Protein AF-0000000075415643 (afdb_homodimer)

pLDDT: mean 92.1, std 10.75, range [42.53, 98.5]

Structure (mmCIF, N/CA/C/O backbone):
data_AF-0000000075415643-model_v1
#
loop_
_entity.id
_entity.type
_entity.pdbx_description
1 polymer 'BTB/POZ protein'
#
loop_
_atom_site.group_PDB
_atom_site.id
_atom_site.type_symbol
_atom_site.label_atom_id
_atom_site.label_alt_id
_atom_site.label_comp_id
_atom_site.label_asym_id
_atom_site.label_entity_id
_atom_site.label_seq_id
_atom_site.pdbx_PDB_ins_code
_atom_site.Cartn_x
_atom_site.Cartn_y
_atom_site.Cartn_z
_atom_site.occupancy
_atom_site.B_iso_or_equiv
_atom_site.auth_seq_id
_atom_site.auth_comp_id
_atom_site.auth_asym_id
_atom_site.auth_atom_id
_atom_site.pdbx_PDB_model_num
ATOM 1 N N . MET A 1 1 ? -7.641 12.094 -10.211 1 78.25 1 MET A N 1
ATOM 2 C CA . MET A 1 1 ? -7.191 12.789 -9.008 1 78.25 1 MET A CA 1
ATOM 3 C C . MET A 1 1 ? -6.871 11.797 -7.895 1 78.25 1 MET A C 1
ATOM 5 O O . MET A 1 1 ? -7.629 10.859 -7.656 1 78.25 1 MET A O 1
ATOM 9 N N . ARG A 1 2 ? -5.68 11.844 -7.336 1 88 2 ARG A N 1
ATOM 10 C CA . ARG A 1 2 ? -5.258 10.938 -6.27 1 88 2 ARG A CA 1
ATOM 11 C C . ARG A 1 2 ? -5.895 11.328 -4.938 1 88 2 ARG A C 1
ATOM 13 O O . ARG A 1 2 ? -6.242 12.492 -4.73 1 88 2 ARG A O 1
ATOM 20 N N . GLY A 1 3 ? -6.113 10.438 -4.137 1 85.19 3 GLY A N 1
ATOM 21 C CA . GLY A 1 3 ? -6.594 10.711 -2.791 1 85.19 3 GLY A CA 1
ATOM 22 C C . GLY A 1 3 ? -8.086 10.477 -2.627 1 85.19 3 GLY A C 1
ATOM 23 O O . GLY A 1 3 ? -8.609 10.555 -1.516 1 85.19 3 GLY A O 1
ATOM 24 N N . CYS A 1 4 ? -8.789 10.172 -3.691 1 86.19 4 CYS A N 1
ATOM 25 C CA . CYS A 1 4 ? -10.234 10.008 -3.584 1 86.19 4 CYS A CA 1
ATOM 26 C C . CYS A 1 4 ? -10.594 8.539 -3.373 1 86.19 4 CYS A C 1
ATOM 28 O O . CYS A 1 4 ? -11.336 8.203 -2.445 1 86.19 4 CYS A O 1
ATOM 30 N N . SER A 1 5 ? -10.164 7.668 -4.238 1 92.06 5 SER A N 1
ATOM 31 C CA . SER A 1 5 ? -10.445 6.242 -4.145 1 92.06 5 SER A CA 1
ATOM 32 C C . SER A 1 5 ? -9.18 5.441 -3.846 1 92.06 5 SER A C 1
ATOM 34 O O . SER A 1 5 ? -8.242 5.438 -4.645 1 92.06 5 SER A O 1
ATOM 36 N N . LEU A 1 6 ? -9.219 4.766 -2.721 1 95.5 6 LEU A N 1
ATOM 37 C CA . LEU A 1 6 ? -8.07 3.967 -2.303 1 95.5 6 LEU A CA 1
ATOM 38 C C . LEU A 1 6 ? -7.711 2.936 -3.367 1 95.5 6 LEU A C 1
ATOM 40 O O . LEU A 1 6 ? -6.57 2.895 -3.836 1 95.5 6 LEU A O 1
ATOM 44 N N . GLU A 1 7 ? -8.711 2.107 -3.736 1 94.75 7 GLU A N 1
ATOM 45 C CA . GLU A 1 7 ? -8.477 1.032 -4.695 1 94.75 7 GLU A CA 1
ATOM 46 C C . GLU A 1 7 ? -7.977 1.582 -6.027 1 94.75 7 GLU A C 1
ATOM 48 O O . GLU A 1 7 ? -7.078 1.005 -6.648 1 94.75 7 GLU A O 1
ATOM 53 N N . GLN A 1 8 ? -8.562 2.684 -6.488 1 95.06 8 GLN A N 1
ATOM 54 C CA . GLN A 1 8 ? -8.172 3.27 -7.766 1 95.06 8 GLN A CA 1
ATOM 55 C C . GLN A 1 8 ? -6.75 3.811 -7.707 1 95.06 8 GLN A C 1
ATOM 57 O O . GLN A 1 8 ? -5.977 3.639 -8.648 1 95.06 8 GLN A O 1
ATOM 62 N N . ASP A 1 9 ? -6.422 4.406 -6.625 1 97.44 9 ASP A N 1
ATOM 63 C CA . ASP A 1 9 ? -5.086 4.977 -6.473 1 97.44 9 ASP A CA 1
ATOM 64 C C . ASP A 1 9 ? -4.023 3.881 -6.422 1 97.44 9 ASP A C 1
ATOM 66 O O . ASP A 1 9 ? -2.936 4.039 -6.98 1 97.44 9 ASP A O 1
ATOM 70 N N . LEU A 1 10 ? -4.352 2.807 -5.824 1 97.62 10 LEU A N 1
ATOM 71 C CA . LEU A 1 10 ? -3.361 1.756 -5.617 1 97.62 10 LEU A CA 1
ATOM 72 C C . LEU A 1 10 ? -3.1 0.994 -6.91 1 97.62 10 LEU A C 1
ATOM 74 O O . LEU A 1 10 ? -2.1 0.282 -7.027 1 97.62 10 LEU A O 1
ATOM 78 N N . LYS A 1 11 ? -3.996 1.143 -7.918 1 96.5 11 LYS A N 1
ATOM 79 C CA . LYS A 1 11 ? -3.748 0.543 -9.227 1 96.5 11 LYS A CA 1
ATOM 80 C C . LYS A 1 11 ? -2.434 1.043 -9.82 1 96.5 11 LYS A C 1
ATOM 82 O O . LYS A 1 11 ? -1.76 0.315 -10.547 1 96.5 11 LYS A O 1
ATOM 87 N N . LEU A 1 12 ? -2.068 2.199 -9.406 1 96.75 12 LEU A N 1
ATOM 88 C CA . LEU A 1 12 ? -0.843 2.824 -9.898 1 96.75 12 LEU A CA 1
ATOM 89 C C . LEU A 1 12 ? 0.38 1.999 -9.508 1 96.75 12 LEU A C 1
ATOM 91 O O . LEU A 1 12 ? 1.396 2.023 -10.203 1 96.75 12 LEU A O 1
ATOM 95 N N . LEU A 1 13 ? 0.272 1.27 -8.469 1 97.94 13 LEU A N 1
ATOM 96 C CA . LEU A 1 13 ? 1.418 0.577 -7.895 1 97.94 13 LEU A CA 1
ATOM 97 C C . LEU A 1 13 ? 1.575 -0.814 -8.5 1 97.94 13 LEU A C 1
ATOM 99 O O . LEU A 1 13 ? 2.639 -1.428 -8.383 1 97.94 13 LEU A O 1
ATOM 103 N N . ILE A 1 14 ? 0.539 -1.297 -9.117 1 97.5 14 ILE A N 1
ATOM 104 C CA . ILE A 1 14 ? 0.537 -2.676 -9.594 1 97.5 14 ILE A CA 1
ATOM 105 C C . ILE A 1 14 ? 1.599 -2.848 -10.672 1 97.5 14 ILE A C 1
ATOM 107 O O . ILE A 1 14 ? 1.563 -2.166 -11.703 1 97.5 14 ILE A O 1
ATOM 111 N N . ASN A 1 15 ? 2.527 -3.715 -10.398 1 97.94 15 ASN A N 1
ATOM 112 C CA . ASN A 1 15 ? 3.568 -4.082 -11.352 1 97.94 15 ASN A CA 1
ATOM 113 C C . ASN A 1 15 ? 4.242 -2.854 -11.953 1 97.94 15 ASN A C 1
ATOM 115 O O . ASN A 1 15 ? 4.438 -2.775 -13.164 1 97.94 15 ASN A O 1
ATOM 119 N N . ASN A 1 16 ? 4.457 -1.877 -11.188 1 97.69 16 ASN A N 1
ATOM 120 C CA . ASN A 1 16 ? 5.133 -0.638 -11.555 1 97.69 16 ASN A CA 1
ATOM 121 C C . ASN A 1 16 ? 6.527 -0.555 -10.945 1 97.69 16 ASN A C 1
ATOM 123 O O . ASN A 1 16 ? 6.668 -0.442 -9.719 1 97.69 16 ASN A O 1
ATOM 127 N N . SER A 1 17 ? 7.54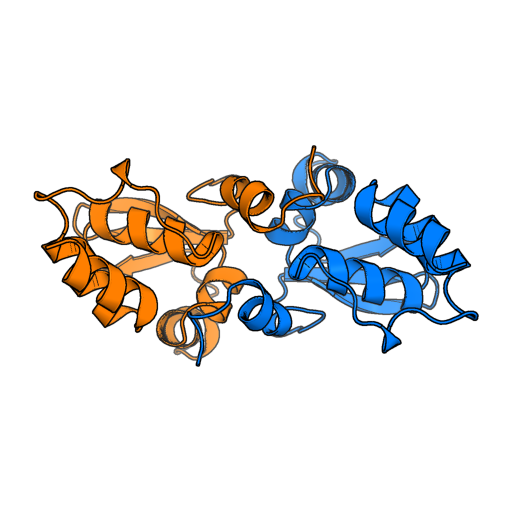3 -0.588 -11.719 1 96.81 17 SER A N 1
ATOM 128 C CA . SER A 1 17 ? 8.922 -0.643 -11.242 1 96.81 17 SER A CA 1
ATOM 129 C C . SER A 1 17 ? 9.312 0.643 -10.523 1 96.81 17 SER A C 1
ATOM 131 O O . SER A 1 17 ? 10.156 0.627 -9.625 1 96.81 17 SER A O 1
ATOM 133 N N . LYS A 1 18 ? 8.695 1.74 -10.844 1 94.44 18 LYS A N 1
ATOM 134 C CA . LYS A 1 18 ? 9 3.035 -10.242 1 94.44 18 LYS A CA 1
ATOM 135 C C . LYS A 1 18 ? 8.656 3.045 -8.758 1 94.44 18 LYS A C 1
ATOM 137 O O . LYS A 1 18 ? 9.367 3.664 -7.957 1 94.44 18 LYS A O 1
ATOM 142 N N . TYR A 1 19 ? 7.605 2.35 -8.406 1 95.62 19 TYR A N 1
ATOM 143 C CA . TYR A 1 19 ? 7.086 2.43 -7.051 1 95.62 19 TYR A CA 1
ATOM 144 C C . TYR A 1 19 ? 7.301 1.117 -6.305 1 95.62 19 TYR A C 1
ATOM 146 O O . TYR A 1 19 ? 6.672 0.871 -5.273 1 95.62 19 TYR A O 1
ATOM 154 N N . SER A 1 20 ? 8.102 0.279 -6.848 1 96.5 20 SER A N 1
ATOM 155 C CA . SER A 1 20 ? 8.266 -1.053 -6.273 1 96.5 20 SER A CA 1
ATOM 156 C C . SER A 1 20 ? 9.562 -1.153 -5.48 1 96.5 20 SER A C 1
ATOM 158 O O . SER A 1 20 ? 10.477 -0.343 -5.664 1 96.5 20 SER A O 1
ATOM 160 N N . ASP A 1 21 ? 9.602 -2.035 -4.551 1 94.38 21 ASP A N 1
ATOM 161 C CA . ASP A 1 21 ? 10.828 -2.27 -3.793 1 94.38 21 ASP A CA 1
ATOM 162 C C . ASP A 1 21 ? 11.18 -3.756 -3.76 1 94.38 21 ASP A C 1
ATOM 164 O O . ASP A 1 21 ? 12.07 -4.172 -3.02 1 94.38 21 ASP A O 1
ATOM 168 N N . ILE A 1 22 ? 10.516 -4.57 -4.551 1 95.69 22 ILE A N 1
ATOM 169 C CA . ILE A 1 22 ? 10.82 -5.992 -4.648 1 95.69 22 ILE A CA 1
ATOM 170 C C . ILE A 1 22 ? 10.516 -6.492 -6.059 1 95.69 22 ILE A C 1
ATOM 172 O O . ILE A 1 22 ? 9.531 -6.07 -6.676 1 95.69 22 ILE A O 1
ATOM 176 N N . GLU A 1 23 ? 11.359 -7.27 -6.527 1 97.69 23 GLU A N 1
ATOM 177 C CA . GLU A 1 23 ? 11.156 -7.961 -7.793 1 97.69 23 GLU A CA 1
ATOM 178 C C . GLU A 1 23 ? 10.688 -9.398 -7.57 1 97.69 23 GLU A C 1
ATOM 180 O O . GLU A 1 23 ? 11.234 -10.109 -6.723 1 97.69 23 GLU A O 1
ATOM 185 N N . ILE A 1 24 ? 9.727 -9.789 -8.359 1 97.25 24 ILE A N 1
ATOM 186 C CA . ILE A 1 24 ? 9.156 -11.133 -8.266 1 97.25 24 ILE A CA 1
ATOM 187 C C . ILE A 1 24 ? 9.5 -11.93 -9.523 1 97.25 24 ILE A C 1
ATOM 189 O O . ILE A 1 24 ? 9.023 -11.602 -10.617 1 97.25 24 ILE A O 1
ATOM 193 N N . ILE A 1 25 ? 10.289 -12.906 -9.344 1 97.81 25 ILE A N 1
ATOM 194 C CA . ILE A 1 25 ? 10.664 -13.758 -10.461 1 97.81 25 ILE A CA 1
ATOM 195 C C . ILE A 1 25 ? 9.719 -14.953 -10.547 1 97.81 25 ILE A C 1
ATOM 197 O O . ILE A 1 25 ? 9.586 -15.719 -9.594 1 97.81 25 ILE A O 1
ATOM 201 N N . CYS A 1 26 ? 9.102 -15.109 -11.703 1 97.88 26 CYS A N 1
ATOM 202 C CA . CYS A 1 26 ? 8.078 -16.141 -11.883 1 97.88 26 CYS A CA 1
ATOM 203 C C . CYS A 1 26 ? 8.672 -17.391 -12.523 1 97.88 26 CYS A C 1
ATOM 205 O O . CYS A 1 26 ? 9.852 -17.406 -12.891 1 97.88 26 CYS A O 1
ATOM 207 N N . GLU A 1 27 ? 7.871 -18.422 -12.633 1 97.12 27 GLU A N 1
ATOM 208 C CA . GLU A 1 27 ? 8.266 -19.703 -13.203 1 97.12 27 GLU A CA 1
ATOM 209 C C . GLU A 1 27 ? 8.75 -19.547 -14.648 1 97.12 27 GLU A C 1
ATOM 211 O O . GLU A 1 27 ? 9.688 -20.219 -15.07 1 97.12 27 GLU A O 1
ATOM 216 N N . ASP A 1 28 ? 8.148 -18.656 -15.422 1 97.5 28 ASP A N 1
ATOM 217 C CA . ASP A 1 28 ? 8.484 -18.438 -16.828 1 97.5 28 ASP A CA 1
ATOM 218 C C . ASP A 1 28 ? 9.609 -17.406 -16.969 1 97.5 28 ASP A C 1
ATOM 220 O O . ASP A 1 28 ? 9.82 -16.859 -18.047 1 97.5 28 ASP A O 1
ATOM 224 N N . GLU A 1 29 ? 10.266 -17.031 -15.898 1 96.75 29 GLU A N 1
ATOM 225 C CA . GLU A 1 29 ? 11.453 -16.172 -15.828 1 96.75 29 GLU A CA 1
ATOM 226 C C . GLU A 1 29 ? 11.086 -14.711 -16.062 1 96.75 29 GLU A C 1
ATOM 228 O O . GLU A 1 29 ? 11.977 -13.875 -16.25 1 96.75 29 GLU A O 1
ATOM 233 N N . LYS A 1 30 ? 9.805 -14.508 -16.078 1 97.94 30 LYS A N 1
ATOM 234 C CA . LYS A 1 30 ? 9.375 -13.117 -16.141 1 97.94 30 LYS A CA 1
ATOM 235 C C . LYS A 1 30 ? 9.492 -12.445 -14.773 1 97.94 30 LYS A C 1
ATOM 237 O O . LYS A 1 30 ? 9.352 -13.109 -13.742 1 97.94 30 LYS A O 1
ATOM 242 N N . LYS A 1 31 ? 9.734 -11.172 -14.938 1 97.75 31 LYS A N 1
ATOM 243 C CA . LYS A 1 31 ? 9.891 -10.375 -13.719 1 97.75 31 LYS A CA 1
ATOM 244 C C . LYS A 1 31 ? 8.711 -9.438 -13.516 1 97.75 31 LYS A C 1
ATOM 246 O O . LYS A 1 31 ? 8.281 -8.758 -14.445 1 97.75 31 LYS A O 1
ATOM 251 N N . LEU A 1 32 ? 8.156 -9.43 -12.305 1 98.5 32 LEU A N 1
ATOM 252 C CA . LEU A 1 32 ? 7.117 -8.492 -11.891 1 98.5 32 LEU A CA 1
ATOM 253 C C . LEU A 1 32 ? 7.574 -7.656 -10.703 1 98.5 32 LEU A C 1
ATOM 255 O O . LEU A 1 32 ? 8.562 -8 -10.039 1 98.5 32 LEU A O 1
ATOM 259 N N . TYR A 1 33 ? 6.887 -6.566 -10.5 1 98.25 33 TYR A N 1
ATOM 260 C CA . TYR A 1 33 ? 7.301 -5.594 -9.5 1 98.25 33 TYR A CA 1
ATOM 261 C C . TYR A 1 33 ? 6.199 -5.367 -8.469 1 98.25 33 TYR A C 1
ATOM 263 O O . TYR A 1 33 ? 5.02 -5.281 -8.82 1 98.25 33 TYR A O 1
ATOM 271 N N . GLY A 1 34 ? 6.57 -5.363 -7.164 1 97.25 34 GLY A N 1
ATOM 272 C CA . GLY A 1 34 ? 5.609 -5.129 -6.098 1 97.25 34 GLY A CA 1
ATOM 273 C C . GLY A 1 34 ? 6.18 -4.328 -4.945 1 97.25 34 GLY A C 1
ATOM 274 O O . GLY A 1 34 ? 7.324 -3.871 -5.004 1 97.25 34 GLY A O 1
ATOM 275 N N . CYS A 1 35 ? 5.348 -4.105 -3.98 1 97.38 35 CYS A N 1
ATOM 276 C CA . CYS A 1 35 ? 5.738 -3.453 -2.738 1 97.38 35 CYS A CA 1
ATOM 277 C C . CYS A 1 35 ? 5.715 -4.438 -1.573 1 97.38 35 CYS A C 1
ATOM 279 O O . CYS A 1 35 ? 4.668 -5.012 -1.264 1 97.38 35 CYS A O 1
ATOM 281 N N . ARG A 1 36 ? 6.789 -4.57 -0.868 1 96.19 36 ARG A N 1
ATOM 282 C CA . ARG A 1 36 ? 6.91 -5.543 0.216 1 96.19 36 ARG A CA 1
ATOM 283 C C . ARG A 1 36 ? 5.805 -5.348 1.249 1 96.19 36 ARG A C 1
ATOM 285 O O . ARG A 1 36 ? 5.148 -6.312 1.652 1 96.19 36 ARG A O 1
ATOM 292 N N . ALA A 1 37 ? 5.641 -4.125 1.646 1 96.69 37 ALA A N 1
ATOM 293 C CA . ALA A 1 37 ? 4.723 -3.826 2.742 1 96.69 37 ALA A CA 1
ATOM 294 C C . ALA A 1 37 ? 3.293 -4.211 2.381 1 96.69 37 ALA A C 1
ATOM 296 O O . ALA A 1 37 ? 2.586 -4.82 3.186 1 96.69 37 ALA A O 1
ATOM 297 N N . ILE A 1 38 ? 2.848 -3.854 1.179 1 98.12 38 ILE A N 1
ATOM 298 C CA . ILE A 1 38 ? 1.486 -4.148 0.745 1 98.12 38 ILE A CA 1
ATOM 299 C C . ILE A 1 38 ? 1.301 -5.656 0.617 1 98.12 38 ILE A C 1
ATOM 301 O O . ILE A 1 38 ? 0.294 -6.207 1.07 1 98.12 38 ILE A O 1
ATOM 305 N N . LEU A 1 39 ? 2.312 -6.316 0.048 1 97.5 39 LEU A N 1
ATOM 306 C CA . LEU A 1 39 ? 2.252 -7.77 -0.096 1 97.5 39 LEU A CA 1
ATOM 307 C C . LEU A 1 39 ? 2.111 -8.445 1.264 1 97.5 39 LEU A C 1
ATOM 309 O O . LEU A 1 39 ? 1.255 -9.312 1.444 1 97.5 39 LEU A O 1
ATOM 313 N N . ALA A 1 40 ? 2.889 -7.984 2.182 1 96.5 40 ALA A N 1
ATOM 314 C CA . ALA A 1 40 ? 2.9 -8.57 3.52 1 96.5 40 ALA A CA 1
ATOM 315 C C . ALA A 1 40 ? 1.587 -8.297 4.25 1 96.5 40 ALA A C 1
ATOM 317 O O . ALA A 1 40 ? 1.068 -9.164 4.953 1 96.5 40 ALA A O 1
ATOM 318 N N . ALA A 1 41 ? 1.049 -7.148 4.078 1 97.75 41 ALA A N 1
ATOM 319 C CA . ALA A 1 41 ? -0.184 -6.777 4.766 1 97.75 41 ALA A CA 1
ATOM 320 C C . ALA A 1 41 ? -1.362 -7.609 4.27 1 97.75 41 ALA A C 1
ATOM 322 O O . ALA A 1 41 ? -2.283 -7.914 5.035 1 97.75 41 ALA A O 1
ATOM 323 N N . ARG A 1 42 ? -1.356 -8.008 3.033 1 97.88 42 ARG A N 1
ATOM 324 C CA . ARG A 1 42 ? -2.52 -8.625 2.404 1 97.88 42 ARG A CA 1
ATOM 325 C C . ARG A 1 42 ? -2.381 -10.141 2.365 1 97.88 42 ARG A C 1
ATOM 327 O O . ARG A 1 42 ? -3.342 -10.852 2.059 1 97.88 42 ARG A O 1
ATOM 334 N N . SER A 1 43 ? -1.209 -10.672 2.664 1 97.56 43 SER A N 1
ATOM 335 C CA . SER A 1 43 ? -0.938 -12.102 2.623 1 97.56 43 SER A CA 1
ATOM 336 C C . SER A 1 43 ? 0.065 -12.508 3.697 1 97.56 43 SER A C 1
ATOM 338 O O . SER A 1 43 ? 1.219 -12.07 3.672 1 97.56 43 SER A O 1
ATOM 340 N N . GLU A 1 44 ? -0.284 -13.422 4.578 1 95.56 44 GLU A N 1
ATOM 341 C CA . GLU A 1 44 ? 0.608 -13.914 5.625 1 95.56 44 GLU A CA 1
ATOM 342 C C . GLU A 1 44 ? 1.813 -14.633 5.031 1 95.56 44 GLU A C 1
ATOM 344 O O . GLU A 1 44 ? 2.912 -14.578 5.586 1 95.56 44 GLU A O 1
ATOM 349 N N . VAL A 1 45 ? 1.627 -15.273 3.98 1 95.44 45 VAL A N 1
ATOM 350 C CA . VAL A 1 45 ? 2.709 -15.969 3.295 1 95.44 45 VAL A CA 1
ATOM 351 C C . VAL A 1 45 ? 3.768 -14.969 2.838 1 95.44 45 VAL A C 1
ATOM 353 O O . VAL A 1 45 ? 4.957 -15.156 3.098 1 95.44 45 VAL A O 1
ATOM 356 N N . PHE A 1 46 ? 3.332 -13.898 2.197 1 96 46 PHE A N 1
ATOM 357 C CA . PHE A 1 46 ? 4.273 -12.859 1.804 1 96 46 PHE A CA 1
ATOM 358 C C . PHE A 1 46 ? 4.945 -12.25 3.027 1 96 46 PHE A C 1
ATOM 360 O O . PHE A 1 46 ? 6.137 -11.938 2.994 1 96 46 PHE A O 1
ATOM 367 N N . ASP A 1 47 ? 4.148 -12.062 4.066 1 95.5 47 ASP A N 1
ATOM 368 C CA . ASP A 1 47 ? 4.715 -11.5 5.289 1 95.5 47 ASP A CA 1
ATOM 369 C C . ASP A 1 47 ? 5.859 -12.367 5.812 1 95.5 47 ASP A C 1
ATOM 371 O O . ASP A 1 47 ? 6.934 -11.852 6.137 1 95.5 47 ASP A O 1
ATOM 375 N N . ARG A 1 48 ? 5.676 -13.594 5.848 1 94 48 ARG A N 1
ATOM 376 C CA . ARG A 1 48 ? 6.691 -14.531 6.305 1 94 48 ARG A CA 1
ATOM 377 C C . ARG A 1 48 ? 7.898 -14.531 5.375 1 94 48 ARG A C 1
ATOM 379 O O . ARG A 1 48 ? 9.039 -14.445 5.832 1 94 48 ARG A O 1
ATOM 386 N N . LEU A 1 49 ? 7.723 -14.562 4.07 1 93.12 49 LEU A N 1
ATOM 387 C CA . LEU A 1 49 ? 8.789 -14.664 3.076 1 93.12 49 LEU A CA 1
ATOM 388 C C . LEU A 1 49 ? 9.625 -13.391 3.037 1 93.12 49 LEU A C 1
ATOM 390 O O . LEU A 1 49 ? 10.836 -13.445 2.82 1 93.12 49 LEU A O 1
ATOM 394 N N . LEU A 1 50 ? 8.992 -12.305 3.342 1 93.5 50 LEU A N 1
ATOM 395 C CA . LEU A 1 50 ? 9.672 -11.039 3.115 1 93.5 50 LEU A CA 1
ATOM 396 C C . LEU A 1 50 ? 10.211 -10.469 4.422 1 93.5 50 LEU A C 1
ATOM 398 O O . LEU A 1 50 ? 11.188 -9.711 4.418 1 93.5 50 LEU A O 1
ATOM 402 N N . 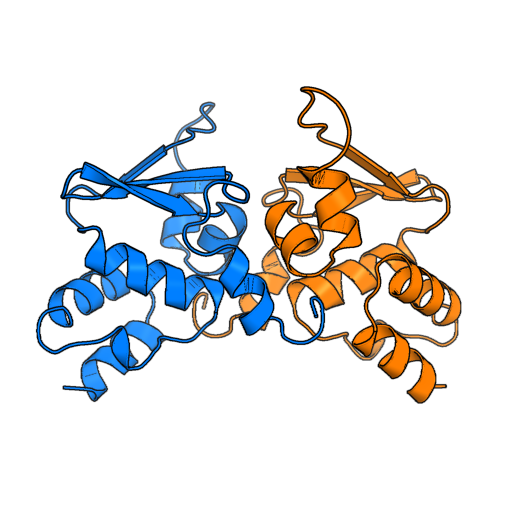TYR A 1 51 ? 9.562 -10.852 5.559 1 91.12 51 TYR A N 1
ATOM 403 C CA . TYR A 1 51 ? 9.953 -10.164 6.785 1 91.12 51 TYR A CA 1
ATOM 404 C C . TYR A 1 51 ? 10.398 -11.164 7.848 1 91.12 51 TYR A C 1
ATOM 406 O O . TYR A 1 51 ? 10.992 -10.773 8.859 1 91.12 51 TYR A O 1
ATOM 414 N N . ASN A 1 52 ? 9.953 -12.367 7.969 1 81.81 52 ASN A N 1
ATOM 415 C CA . ASN A 1 52 ? 10.297 -13.297 9.039 1 81.81 52 ASN A CA 1
ATOM 416 C C . ASN A 1 52 ? 11.398 -14.258 8.617 1 81.81 52 ASN A C 1
ATOM 418 O O . ASN A 1 52 ? 11.844 -15.086 9.414 1 81.81 52 ASN A O 1
ATOM 422 N N . GLY A 1 53 ? 11.633 -14.531 7.328 1 63.94 53 GLY A N 1
ATOM 423 C CA . GLY A 1 53 ? 12.695 -15.453 6.965 1 63.94 53 GLY A CA 1
ATOM 424 C C . GLY A 1 53 ? 14.078 -14.953 7.332 1 63.94 53 GLY A C 1
ATOM 425 O O . GLY A 1 53 ? 14.211 -13.859 7.891 1 63.94 53 GLY A O 1
ATOM 426 N N . MET A 1 54 ? 15.242 -16.016 7.004 1 51.12 54 MET A N 1
ATOM 427 C CA . MET A 1 54 ? 16.641 -15.828 7.383 1 51.12 54 MET A CA 1
ATOM 428 C C . MET A 1 54 ? 17.094 -14.391 7.148 1 51.12 54 MET A C 1
ATOM 430 O O . MET A 1 54 ? 16.5 -13.68 6.336 1 51.12 54 MET A O 1
ATOM 434 N N . LYS A 1 55 ? 18.359 -13.945 7.855 1 43.53 55 LYS A N 1
ATOM 435 C CA . LYS A 1 55 ? 19 -12.758 8.406 1 43.53 55 LYS A CA 1
ATOM 436 C C . LYS A 1 55 ? 18.828 -11.562 7.477 1 43.53 55 LYS A C 1
ATOM 438 O O . LYS A 1 55 ? 18.391 -10.492 7.91 1 43.53 55 LYS A O 1
ATOM 443 N N . GLU A 1 56 ? 19.922 -10.953 7.051 1 45.44 56 GLU A N 1
ATOM 444 C CA . GLU A 1 56 ? 20.641 -9.734 6.715 1 45.44 56 GLU A CA 1
ATOM 445 C C . GLU A 1 56 ? 20.125 -9.133 5.41 1 45.44 56 GLU A C 1
ATOM 447 O O . GLU A 1 56 ? 20.453 -7.992 5.074 1 45.44 56 GLU A O 1
ATOM 452 N N . SER A 1 57 ? 19.625 -10.023 4.375 1 50.31 57 SER A N 1
ATOM 453 C CA . SER A 1 57 ? 19.75 -9.516 3.014 1 50.31 57 SER A CA 1
ATOM 454 C C . SER A 1 57 ? 18.422 -9 2.482 1 50.31 57 SER A C 1
ATOM 456 O O . SER A 1 57 ? 17.438 -9.742 2.432 1 50.31 57 SER A O 1
ATOM 458 N N . TYR A 1 58 ? 17.953 -7.852 2.969 1 60.53 58 TYR A N 1
ATOM 459 C CA . TYR A 1 58 ? 16.953 -7.145 2.176 1 60.53 58 TYR A CA 1
ATOM 460 C C . TYR A 1 58 ? 17.141 -7.414 0.688 1 60.53 58 TYR A C 1
ATOM 462 O O . TYR A 1 58 ? 17.781 -6.633 -0.015 1 60.53 58 TYR A O 1
ATOM 470 N N . ASP A 1 59 ? 16.797 -8.75 0.303 1 75.69 59 ASP A N 1
ATOM 471 C CA . ASP A 1 59 ? 16.875 -9.125 -1.105 1 75.69 59 ASP A CA 1
ATOM 472 C C . ASP A 1 59 ? 15.883 -8.32 -1.944 1 75.69 59 ASP A C 1
ATOM 474 O O . ASP A 1 59 ? 14.766 -8.047 -1.5 1 75.69 59 ASP A O 1
ATOM 478 N N . LYS A 1 60 ? 16.344 -7.941 -2.938 1 88.12 60 LYS A N 1
ATOM 479 C CA . LYS A 1 60 ? 15.547 -7.141 -3.861 1 88.12 60 LYS A CA 1
ATOM 480 C C . LYS A 1 60 ? 14.703 -8.031 -4.77 1 88.12 60 LYS A C 1
ATOM 482 O O . LYS A 1 60 ? 13.945 -7.531 -5.605 1 88.12 60 LYS A O 1
ATOM 487 N N . GLN A 1 61 ? 14.859 -9.398 -4.484 1 94.12 61 GLN A N 1
ATOM 488 C CA . GLN A 1 61 ? 14.125 -10.312 -5.355 1 94.12 61 GLN A CA 1
ATOM 489 C C . GLN A 1 61 ? 13.555 -11.484 -4.566 1 94.12 61 GLN A C 1
ATOM 491 O O . GLN A 1 61 ? 14.172 -11.953 -3.607 1 94.12 61 GLN A O 1
ATOM 496 N N . ILE A 1 62 ? 12.414 -11.898 -4.98 1 94.69 62 ILE A N 1
ATOM 497 C CA . ILE A 1 62 ? 11.82 -13.141 -4.512 1 94.69 62 ILE A CA 1
ATOM 498 C C . ILE A 1 62 ? 11.375 -13.984 -5.703 1 94.69 62 ILE A C 1
ATOM 500 O O . ILE A 1 62 ? 10.891 -13.453 -6.703 1 94.69 62 ILE A O 1
ATOM 504 N N . SER A 1 63 ? 11.562 -15.273 -5.613 1 95.94 63 SER A N 1
ATOM 505 C CA . SER A 1 63 ? 11.281 -16.141 -6.746 1 95.94 63 SER A CA 1
ATOM 506 C C . SER A 1 63 ? 10.195 -17.156 -6.406 1 95.94 63 SER A C 1
ATOM 508 O O . SER A 1 63 ? 10.172 -17.719 -5.309 1 95.94 63 SER A O 1
ATOM 510 N N . PHE A 1 64 ? 9.352 -17.344 -7.371 1 97 64 PHE A N 1
ATOM 511 C CA . PHE A 1 64 ? 8.336 -18.391 -7.316 1 97 64 PHE A CA 1
ATOM 512 C C . PHE A 1 64 ? 8.477 -19.328 -8.508 1 97 64 PHE A C 1
ATOM 514 O O . PHE A 1 64 ? 7.828 -19.141 -9.539 1 97 64 PHE A O 1
ATOM 521 N N . PRO A 1 65 ? 9.18 -20.391 -8.336 1 95.81 65 PRO A N 1
ATOM 522 C CA . PRO A 1 65 ? 9.523 -21.281 -9.453 1 95.81 65 PRO A CA 1
ATOM 523 C C . PRO A 1 65 ? 8.336 -22.109 -9.922 1 95.81 65 PRO A C 1
ATOM 525 O O . PRO A 1 65 ? 8.414 -22.75 -10.977 1 95.81 65 PRO A O 1
ATOM 528 N N . LYS A 1 66 ? 7.242 -22.094 -9.234 1 95.69 66 LYS A N 1
ATOM 529 C CA . LYS A 1 66 ? 6.121 -22.953 -9.602 1 95.69 66 LYS A CA 1
ATOM 530 C C . LYS A 1 66 ? 4.891 -22.125 -9.961 1 95.69 66 LYS A C 1
ATOM 532 O O . LYS A 1 66 ? 3.805 -22.672 -10.156 1 95.69 66 LYS A O 1
ATOM 537 N N . ILE A 1 67 ? 5.012 -20.859 -9.953 1 96.5 67 ILE A N 1
ATOM 538 C CA . ILE A 1 67 ? 3.895 -19.984 -10.297 1 96.5 67 ILE A CA 1
ATOM 539 C C . ILE A 1 67 ? 4.293 -19.078 -11.453 1 96.5 67 ILE A C 1
ATOM 541 O O . ILE A 1 67 ? 5.277 -18.328 -11.359 1 96.5 67 ILE A O 1
ATOM 545 N N . ASN A 1 68 ? 3.535 -19.125 -12.508 1 96.25 68 ASN A N 1
ATOM 546 C CA . ASN A 1 68 ? 3.896 -18.328 -13.672 1 96.25 68 ASN A CA 1
ATOM 547 C C . ASN A 1 68 ? 3.414 -16.891 -13.539 1 96.25 68 ASN A C 1
ATOM 549 O O . ASN A 1 68 ? 2.719 -16.547 -12.578 1 96.25 68 ASN A O 1
ATOM 553 N N . SER A 1 69 ? 3.797 -16.047 -14.523 1 97.25 69 SER A N 1
ATOM 554 C CA . SER A 1 69 ? 3.541 -14.609 -14.445 1 97.25 69 SER A CA 1
ATOM 555 C C . SER A 1 69 ? 2.053 -14.305 -14.57 1 97.25 69 SER A C 1
ATOM 557 O O . SER A 1 69 ? 1.56 -13.336 -13.984 1 97.25 69 SER A O 1
ATOM 559 N N . ILE A 1 70 ? 1.316 -15.117 -15.219 1 95 70 ILE A N 1
ATOM 560 C CA . ILE A 1 70 ? -0.119 -14.914 -15.391 1 95 70 ILE A CA 1
ATOM 561 C C . ILE A 1 70 ? -0.811 -14.992 -14.031 1 95 70 ILE A C 1
ATOM 563 O O . ILE A 1 70 ? -1.613 -14.125 -13.68 1 95 70 ILE A O 1
ATOM 567 N N . GLY A 1 71 ? -0.431 -16.016 -13.281 1 96.25 71 GLY A N 1
ATOM 568 C CA . GLY A 1 71 ? -0.994 -16.172 -11.945 1 96.25 71 GLY A CA 1
ATOM 569 C C . GLY A 1 71 ? -0.616 -15.047 -11.008 1 96.25 71 GLY A C 1
ATOM 570 O O . GLY A 1 71 ? -1.474 -14.492 -10.312 1 96.25 71 GLY A O 1
ATOM 571 N N . ILE A 1 72 ? 0.654 -14.664 -11.047 1 98 72 ILE A N 1
ATOM 572 C CA . ILE A 1 72 ? 1.147 -13.648 -10.117 1 98 72 ILE A CA 1
ATOM 573 C C . ILE A 1 72 ? 0.52 -12.297 -10.438 1 98 72 ILE A C 1
ATOM 575 O O . ILE A 1 72 ? 0.209 -11.516 -9.539 1 98 72 ILE A O 1
ATOM 579 N N . GLU A 1 73 ? 0.335 -12.023 -11.688 1 97.31 73 GLU A N 1
ATOM 580 C CA . GLU A 1 73 ? -0.246 -10.742 -12.094 1 97.31 73 GLU A CA 1
ATOM 581 C C . GLU A 1 73 ? -1.646 -10.57 -11.508 1 97.31 73 GLU A C 1
ATOM 583 O O . GLU A 1 73 ? -1.991 -9.492 -11.023 1 97.31 73 GLU A O 1
ATOM 588 N N . VAL A 1 74 ? -2.477 -11.586 -11.586 1 97.06 74 VAL A N 1
ATOM 589 C CA . VAL A 1 74 ? -3.836 -11.531 -11.062 1 97.06 74 VAL A CA 1
ATOM 590 C C . VAL A 1 74 ? -3.791 -11.438 -9.539 1 97.06 74 VAL A C 1
ATOM 592 O O . VAL A 1 74 ? -4.59 -10.719 -8.93 1 97.06 74 VAL A O 1
ATOM 595 N N . ILE A 1 75 ? -2.83 -12.156 -8.914 1 97.88 75 ILE A N 1
ATOM 596 C CA . ILE A 1 75 ? -2.639 -12.086 -7.469 1 97.88 75 ILE A CA 1
ATOM 597 C C . ILE A 1 75 ? -2.33 -10.648 -7.055 1 97.88 75 ILE A C 1
ATOM 599 O O . ILE A 1 75 ? -2.908 -10.141 -6.098 1 97.88 75 ILE A O 1
ATOM 603 N N . LEU A 1 76 ? -1.409 -9.992 -7.805 1 98.25 76 LEU A N 1
ATOM 604 C CA . LEU A 1 76 ? -1.056 -8.609 -7.516 1 98.25 76 LEU A CA 1
ATOM 605 C C . LEU A 1 76 ? -2.271 -7.695 -7.648 1 98.25 76 LEU A C 1
ATOM 607 O O . LEU A 1 76 ? -2.492 -6.82 -6.809 1 98.25 76 LEU A O 1
ATOM 611 N N . GLU A 1 77 ? -3.033 -7.922 -8.68 1 97.75 77 GLU A N 1
ATOM 612 C CA . GLU A 1 77 ? -4.242 -7.125 -8.875 1 97.75 77 GLU A CA 1
ATOM 613 C C . GLU A 1 77 ? -5.16 -7.211 -7.664 1 97.75 77 GLU A C 1
ATOM 615 O O . GLU A 1 77 ? -5.641 -6.191 -7.168 1 97.75 77 GLU A O 1
ATOM 620 N N . TYR A 1 78 ? -5.352 -8.406 -7.18 1 97.88 78 TYR A N 1
ATOM 621 C CA . TYR A 1 78 ? -6.234 -8.617 -6.039 1 97.88 78 TYR A CA 1
ATOM 622 C C . TYR A 1 78 ? -5.633 -8.023 -4.77 1 97.88 78 TYR A C 1
ATOM 624 O O . TYR A 1 78 ? -6.332 -7.363 -3.996 1 97.88 78 TYR A O 1
ATOM 632 N N . ILE A 1 79 ? -4.398 -8.273 -4.57 1 98.25 79 ILE A N 1
ATOM 633 C CA . ILE A 1 79 ? -3.721 -7.832 -3.355 1 98.25 79 ILE A CA 1
ATOM 634 C C . ILE A 1 79 ? -3.768 -6.309 -3.266 1 98.25 79 ILE A C 1
ATOM 636 O O . ILE A 1 79 ? -4.02 -5.75 -2.195 1 98.25 79 ILE A O 1
ATOM 640 N N . TYR A 1 80 ? -3.611 -5.621 -4.352 1 97.69 80 TYR A N 1
ATOM 641 C CA . TYR A 1 80 ? -3.484 -4.168 -4.32 1 97.69 80 TYR A CA 1
ATOM 642 C C . TYR A 1 80 ? -4.855 -3.502 -4.293 1 97.69 80 TYR A C 1
ATOM 644 O O . TYR A 1 80 ? -5.004 -2.404 -3.752 1 97.69 80 TYR A O 1
ATOM 652 N N . THR A 1 81 ? -5.855 -4.176 -4.816 1 96.06 81 THR A N 1
ATOM 653 C CA . THR A 1 81 ? -7.098 -3.432 -5.004 1 96.06 81 THR A CA 1
ATOM 654 C C . THR A 1 81 ? -8.25 -4.105 -4.262 1 96.06 81 THR A C 1
ATOM 656 O O . THR A 1 81 ? -9.289 -3.486 -4.031 1 96.06 81 THR A O 1
ATOM 659 N N . GLY A 1 82 ? -8.117 -5.348 -3.967 1 95.19 82 GLY A N 1
ATOM 660 C CA . GLY A 1 82 ? -9.188 -6.105 -3.342 1 95.19 82 GLY A CA 1
ATOM 661 C C . GLY A 1 82 ? -10.172 -6.691 -4.34 1 95.19 82 GLY A C 1
ATOM 662 O O . GLY A 1 82 ? -11.102 -7.398 -3.959 1 95.19 82 GLY A O 1
ATOM 663 N N . PHE A 1 83 ? -9.891 -6.43 -5.637 1 92.31 83 PHE A N 1
ATOM 664 C CA . PHE A 1 83 ? -10.781 -6.906 -6.691 1 92.31 83 PHE A CA 1
ATOM 665 C C . PHE A 1 83 ? -9.984 -7.402 -7.891 1 92.31 83 PHE A C 1
ATOM 667 O O . PHE A 1 83 ? -8.781 -7.164 -7.98 1 92.31 83 PHE A O 1
ATOM 674 N N . ILE A 1 84 ? -10.672 -8.195 -8.664 1 92.75 84 ILE A N 1
ATOM 675 C CA . ILE A 1 84 ? -10.094 -8.602 -9.938 1 92.75 84 ILE A CA 1
ATOM 676 C C . ILE A 1 84 ? -11.016 -8.18 -11.078 1 92.75 84 ILE A C 1
ATOM 678 O O . ILE A 1 84 ? -12.242 -8.281 -10.969 1 92.75 84 ILE A O 1
ATOM 682 N N . LYS A 1 85 ? -10.438 -7.676 -12.078 1 91.06 85 LYS A N 1
ATOM 683 C CA . LYS A 1 85 ? -11.219 -7.359 -13.273 1 91.06 85 LYS A CA 1
ATOM 684 C C . LYS A 1 85 ? -11.781 -8.625 -13.914 1 91.06 85 LYS A C 1
ATOM 686 O O . LYS A 1 85 ? -11.125 -9.664 -13.922 1 91.06 85 LYS A O 1
ATOM 691 N N . GLU A 1 86 ? -12.898 -8.461 -14.438 1 84.25 86 GLU A N 1
ATOM 692 C CA . GLU A 1 86 ? -13.539 -9.594 -15.102 1 84.25 86 GLU A CA 1
ATOM 693 C C . GLU A 1 86 ? -12.648 -10.156 -16.203 1 84.25 86 GLU A C 1
ATOM 695 O O . GLU A 1 86 ? -12.578 -11.375 -16.391 1 84.25 86 GLU A O 1
ATOM 700 N N . GLU A 1 87 ? -12.008 -9.258 -16.859 1 90.75 87 GLU A N 1
ATOM 701 C CA . GLU A 1 87 ? -11.203 -9.656 -18 1 90.75 87 GLU A CA 1
ATOM 702 C C . GLU A 1 87 ? -9.922 -10.359 -17.562 1 90.75 87 GLU A C 1
ATOM 704 O O . GLU A 1 87 ? -9.266 -11.023 -18.375 1 90.75 87 GLU A O 1
ATOM 709 N N . SER A 1 88 ? -9.664 -10.219 -16.328 1 92.5 88 SER A N 1
ATOM 710 C CA . SER A 1 88 ? -8.422 -10.789 -15.82 1 92.5 88 SER A CA 1
ATOM 711 C C . SER A 1 88 ? -8.555 -12.297 -15.602 1 92.5 88 SER A C 1
ATOM 713 O O . SER A 1 88 ? -7.559 -13.016 -15.57 1 92.5 88 SER A O 1
ATOM 715 N N . LEU A 1 89 ? -9.766 -12.75 -15.438 1 91.25 89 LEU A N 1
ATOM 716 C CA . LEU A 1 89 ? -10.039 -14.172 -15.25 1 91.25 89 LEU A CA 1
ATOM 717 C C . LEU A 1 89 ? -10.633 -14.781 -16.516 1 91.25 89 LEU A C 1
ATOM 719 O O . LEU A 1 89 ? -11.672 -14.328 -17 1 91.25 89 LEU A O 1
ATOM 723 N N . THR A 1 90 ? -9.953 -15.68 -17.062 1 90.62 90 THR A N 1
ATOM 724 C CA . THR A 1 90 ? -10.422 -16.406 -18.25 1 90.62 90 THR A CA 1
ATOM 725 C C . THR A 1 90 ? -10.43 -17.906 -18 1 90.62 90 THR A C 1
ATOM 727 O O . THR A 1 90 ? -9.82 -18.375 -17.031 1 90.62 90 THR A O 1
ATOM 730 N N . LYS A 1 91 ? -11.062 -18.609 -18.906 1 90.06 91 LYS A N 1
ATOM 731 C CA . LYS A 1 91 ? -11.102 -20.062 -18.797 1 90.06 91 LYS A CA 1
ATOM 732 C C . LYS A 1 91 ? -9.703 -20.672 -18.891 1 90.06 91 LYS A C 1
ATOM 734 O O . LYS A 1 91 ? -9.422 -21.688 -18.25 1 90.06 91 LYS A O 1
ATOM 739 N N . ASP A 1 92 ? -8.844 -19.984 -19.531 1 92 92 ASP A N 1
ATOM 740 C CA . ASP A 1 92 ? -7.516 -20.516 -19.812 1 92 92 ASP A CA 1
ATOM 741 C C . ASP A 1 92 ? -6.562 -20.297 -18.656 1 92 92 ASP A C 1
ATOM 743 O O . ASP A 1 92 ? -5.512 -20.938 -18.562 1 92 92 ASP A O 1
ATOM 747 N N . ASN A 1 93 ? -6.91 -19.391 -17.719 1 94.12 93 ASN A N 1
ATOM 748 C CA . ASN A 1 93 ? -5.945 -19.094 -16.672 1 94.12 93 ASN A CA 1
ATOM 749 C C . ASN A 1 93 ? -6.531 -19.375 -15.289 1 94.12 93 ASN A C 1
ATOM 751 O O . ASN A 1 93 ? -5.855 -19.188 -14.273 1 94.12 93 ASN A O 1
ATOM 755 N N . MET A 1 94 ? -7.699 -19.891 -15.172 1 94.06 94 MET A N 1
ATOM 756 C CA . MET A 1 94 ? -8.422 -20.062 -13.914 1 94.06 94 MET A CA 1
ATOM 757 C C . MET A 1 94 ? -7.68 -21.016 -12.984 1 94.06 94 MET A C 1
ATOM 759 O O . MET A 1 94 ? -7.617 -20.797 -11.781 1 94.06 94 MET A O 1
ATOM 763 N N . ILE A 1 95 ? -7.164 -22.031 -13.516 1 93.88 95 ILE A N 1
ATOM 764 C CA . ILE A 1 95 ? -6.473 -23.031 -12.711 1 93.88 95 ILE A CA 1
ATOM 765 C C . ILE A 1 95 ? -5.219 -22.422 -12.094 1 93.88 95 ILE A C 1
ATOM 767 O O . ILE A 1 95 ? -4.98 -22.562 -10.891 1 93.88 95 ILE A O 1
ATOM 771 N N . GLU A 1 96 ? -4.457 -21.734 -12.914 1 94.62 96 GLU A N 1
ATOM 772 C CA . GLU A 1 96 ? -3.242 -21.078 -12.438 1 94.62 96 GLU A CA 1
ATOM 773 C C . GLU A 1 96 ? -3.555 -20.078 -11.32 1 94.62 96 GLU A C 1
ATOM 775 O O . GLU A 1 96 ? -2.848 -20.031 -10.312 1 94.62 96 GLU A O 1
ATOM 780 N N . ILE A 1 97 ? -4.59 -19.391 -11.492 1 96.31 97 ILE A N 1
ATOM 781 C CA . ILE A 1 97 ? -4.98 -18.359 -10.531 1 96.31 97 ILE A CA 1
ATOM 782 C C . ILE A 1 97 ? -5.469 -19.031 -9.242 1 96.31 97 ILE A C 1
ATOM 784 O O . ILE A 1 97 ? -5.148 -18.562 -8.141 1 96.31 97 ILE A O 1
ATOM 788 N N . PHE A 1 98 ? -6.18 -20.094 -9.438 1 96.12 98 PHE A N 1
ATOM 789 C CA . PHE A 1 98 ? -6.676 -20.828 -8.273 1 96.12 98 PHE A CA 1
ATOM 790 C C . PHE A 1 98 ? -5.52 -21.328 -7.418 1 96.12 98 PHE A C 1
ATOM 792 O O . PHE A 1 98 ? -5.508 -21.141 -6.203 1 96.12 98 PHE A O 1
ATOM 799 N N . TYR A 1 99 ? -4.562 -21.891 -8.062 1 95.56 99 TYR A N 1
ATOM 800 C CA . TYR A 1 99 ? -3.412 -22.438 -7.348 1 95.56 99 TYR A CA 1
ATOM 801 C C . TYR A 1 99 ? -2.613 -21.328 -6.68 1 95.56 99 TYR A C 1
ATOM 803 O O . TYR A 1 99 ? -2.172 -21.469 -5.539 1 95.56 99 TYR A O 1
ATOM 811 N N . ALA A 1 100 ? -2.393 -20.281 -7.367 1 97.12 100 ALA A N 1
ATOM 812 C CA . ALA A 1 100 ? -1.667 -19.156 -6.805 1 97.12 100 ALA A CA 1
ATOM 813 C C . ALA A 1 100 ? -2.408 -18.562 -5.605 1 97.12 100 ALA A C 1
ATOM 815 O O . ALA A 1 100 ? -1.799 -18.266 -4.574 1 97.12 100 ALA A O 1
ATOM 816 N N . ALA A 1 101 ? -3.697 -18.391 -5.754 1 97.06 101 ALA A N 1
ATOM 817 C CA . ALA A 1 101 ? -4.516 -17.859 -4.66 1 97.06 101 ALA A CA 1
ATOM 818 C C . ALA A 1 101 ? -4.434 -18.766 -3.436 1 97.06 101 ALA A C 1
ATOM 820 O O . ALA A 1 101 ? -4.371 -18.297 -2.303 1 97.06 101 ALA A O 1
ATOM 821 N N . ASP A 1 102 ? -4.48 -20.047 -3.721 1 96.56 102 ASP A N 1
ATOM 822 C CA . ASP A 1 102 ? -4.348 -21.016 -2.635 1 96.56 102 ASP A CA 1
ATOM 823 C C . ASP A 1 102 ? -2.975 -20.922 -1.974 1 96.56 102 ASP A C 1
ATOM 825 O O . ASP A 1 102 ? -2.869 -20.922 -0.746 1 96.56 102 ASP A O 1
ATOM 829 N N . TYR A 1 103 ? -1.979 -20.812 -2.732 1 96.75 103 TYR A N 1
ATOM 830 C CA . TYR A 1 103 ? -0.611 -20.719 -2.238 1 96.75 103 TYR A CA 1
ATOM 831 C C . TYR A 1 103 ? -0.446 -19.5 -1.333 1 96.75 103 TYR A C 1
ATOM 833 O O . TYR A 1 103 ? 0.125 -19.594 -0.245 1 96.75 103 TYR A O 1
ATOM 841 N N . PHE A 1 104 ? -0.952 -18.406 -1.747 1 97.38 104 PHE A N 1
ATOM 842 C CA . PHE A 1 104 ? -0.759 -17.172 -1.006 1 97.38 104 PHE A CA 1
ATOM 843 C C . PHE A 1 104 ? -1.854 -16.984 0.038 1 97.38 104 PHE A C 1
ATOM 845 O O . PHE A 1 104 ? -1.961 -15.93 0.654 1 97.38 104 PHE A O 1
ATOM 852 N N . GLN A 1 105 ? -2.664 -17.984 0.181 1 96.62 105 GLN A N 1
ATOM 853 C CA . GLN A 1 105 ? -3.701 -18.031 1.205 1 96.62 105 GLN A CA 1
ATOM 854 C C . GLN A 1 105 ? -4.66 -16.859 1.07 1 96.62 105 GLN A C 1
ATOM 856 O O . GLN A 1 105 ? -4.953 -16.172 2.053 1 96.62 105 GLN A O 1
ATOM 861 N N . LEU A 1 106 ? -5.137 -16.641 -0.15 1 97.19 106 LEU A N 1
ATOM 862 C CA . LEU A 1 106 ? -6.156 -15.641 -0.461 1 97.19 106 LEU A CA 1
ATOM 863 C C . LEU A 1 106 ? -7.512 -16.312 -0.686 1 97.19 106 LEU A C 1
ATOM 865 O O . LEU A 1 106 ? -7.93 -16.5 -1.829 1 97.19 106 LEU A O 1
ATOM 869 N N . SER A 1 107 ? -8.164 -16.5 0.417 1 95 107 SER A N 1
ATOM 870 C CA . SER A 1 107 ? -9.352 -17.344 0.427 1 95 107 SER A CA 1
ATOM 871 C C . SER A 1 107 ? -10.477 -16.734 -0.397 1 95 107 SER A C 1
ATOM 873 O O . SER A 1 107 ? -11.156 -17.438 -1.149 1 95 107 SER A O 1
ATOM 875 N N . ASP A 1 108 ? -10.703 -15.445 -0.226 1 94.69 108 ASP A N 1
ATOM 876 C CA . ASP A 1 108 ? -11.789 -14.797 -0.956 1 94.69 108 ASP A CA 1
ATOM 877 C C . ASP A 1 108 ? -11.555 -14.859 -2.463 1 94.69 108 ASP A C 1
ATOM 879 O O . ASP A 1 108 ? -12.492 -15.07 -3.234 1 94.69 108 ASP A O 1
ATOM 883 N N . LEU A 1 109 ? -10.352 -14.648 -2.809 1 94.69 109 LEU A N 1
ATOM 884 C CA . LEU A 1 109 ? -10.031 -14.75 -4.227 1 94.69 109 LEU A CA 1
ATOM 885 C C . LEU A 1 109 ? -10.211 -16.172 -4.727 1 94.69 109 LEU A C 1
ATOM 887 O O . LEU A 1 109 ? -10.758 -16.391 -5.809 1 94.69 109 LEU A O 1
ATOM 891 N N . LYS A 1 110 ? -9.742 -17.141 -3.965 1 94.88 110 LYS A N 1
ATOM 892 C CA . LYS A 1 110 ? -9.906 -18.547 -4.312 1 94.88 110 LYS A CA 1
ATOM 893 C C . LYS A 1 110 ? -11.383 -18.891 -4.496 1 94.88 110 LYS A C 1
ATOM 895 O O . LYS A 1 110 ? -11.75 -19.547 -5.473 1 94.88 110 LYS A O 1
ATOM 900 N N . ASP A 1 111 ? -12.156 -18.406 -3.574 1 93.75 111 ASP A N 1
ATOM 901 C CA . ASP A 1 111 ? -13.594 -18.672 -3.625 1 93.75 111 ASP A CA 1
ATOM 902 C C . ASP A 1 111 ? -14.234 -18.016 -4.844 1 93.75 111 ASP A C 1
ATOM 904 O O . ASP A 1 111 ? -15.133 -18.578 -5.465 1 93.75 111 ASP A O 1
ATOM 908 N N . PHE A 1 112 ? -13.828 -16.844 -5.148 1 91.38 112 PHE A N 1
ATOM 909 C CA . PHE A 1 112 ? -14.32 -16.109 -6.309 1 91.38 112 PHE A CA 1
ATOM 910 C C . PHE A 1 112 ? -14.047 -16.891 -7.594 1 91.38 112 PHE A C 1
ATOM 912 O O . PHE A 1 112 ? -14.922 -17.031 -8.445 1 91.38 112 PHE A O 1
ATOM 919 N N . VAL A 1 113 ? -12.875 -17.438 -7.738 1 92.19 113 VAL A N 1
ATOM 920 C CA . VAL A 1 113 ? -12.477 -18.188 -8.922 1 92.19 113 VAL A CA 1
ATOM 921 C C . VAL A 1 113 ? -13.312 -19.453 -9.039 1 92.19 113 VAL A C 1
ATOM 923 O O . VAL A 1 113 ? -13.734 -19.844 -10.133 1 92.19 113 VAL A O 1
ATOM 926 N N . LYS A 1 114 ? -13.641 -20.125 -7.934 1 89.75 114 LYS A N 1
ATOM 927 C CA . LYS A 1 114 ? -14.422 -21.344 -7.898 1 89.75 114 LYS A CA 1
ATOM 928 C C . LYS A 1 114 ? -15.852 -21.094 -8.375 1 89.75 114 LYS A C 1
ATOM 930 O O . LYS A 1 114 ? -16.453 -21.953 -9.023 1 89.75 114 LYS A O 1
ATOM 935 N N . LYS A 1 115 ? -16.359 -19.938 -8.078 1 86.19 115 LYS A N 1
ATOM 936 C CA . LYS A 1 115 ? -17.734 -19.609 -8.414 1 86.19 115 LYS A CA 1
ATOM 937 C C . LYS A 1 115 ? -17.875 -19.25 -9.898 1 86.19 115 LYS A C 1
ATOM 939 O O . LYS A 1 115 ? -18.953 -19.375 -10.477 1 86.19 115 LYS A O 1
ATOM 944 N N . CYS A 1 116 ? -16.875 -18.656 -10.445 1 73.62 116 CYS A N 1
ATOM 945 C CA . CYS A 1 116 ? -16.938 -18.266 -11.852 1 73.62 116 CYS A CA 1
ATOM 946 C C . CYS A 1 116 ? -16.875 -19.5 -12.75 1 73.62 116 CYS A C 1
ATOM 948 O O . CYS A 1 116 ? -17.188 -19.422 -13.938 1 73.62 116 CYS A O 1
ATOM 950 N N . HIS A 1 117 ? -16.531 -20.641 -12.258 1 62.91 117 HIS A N 1
ATOM 951 C CA . HIS A 1 117 ? -16.609 -21.859 -13.055 1 62.91 117 HIS A CA 1
ATOM 952 C C . HIS A 1 117 ? -17.984 -22.516 -12.93 1 62.91 117 HIS A C 1
ATOM 954 O O . HIS A 1 117 ? -18.609 -22.453 -11.875 1 62.91 117 HIS A O 1
ATOM 960 N N . MET B 1 1 ? -8.023 -12.289 9.664 1 78.5 1 MET B N 1
ATOM 961 C CA . MET B 1 1 ? -7.527 -12.969 8.469 1 78.5 1 MET B CA 1
ATOM 962 C C . MET B 1 1 ? -7.156 -11.961 7.391 1 78.5 1 MET B C 1
ATOM 964 O O . MET B 1 1 ? -7.906 -11.023 7.125 1 78.5 1 MET B O 1
ATOM 968 N N . ARG B 1 2 ? -5.945 -12 6.867 1 87.94 2 ARG B N 1
ATOM 969 C CA . ARG B 1 2 ? -5.477 -11.086 5.832 1 87.94 2 ARG B CA 1
ATOM 970 C C . ARG B 1 2 ? -6.027 -11.477 4.465 1 87.94 2 ARG B C 1
ATOM 972 O O . ARG B 1 2 ? -6.352 -12.648 4.23 1 87.94 2 ARG B O 1
ATOM 979 N N . GLY B 1 3 ? -6.195 -10.578 3.635 1 85.5 3 GLY B N 1
ATOM 980 C CA . GLY B 1 3 ? -6.586 -10.852 2.26 1 85.5 3 GLY B CA 1
ATOM 981 C C . GLY B 1 3 ? -8.07 -10.648 2.01 1 85.5 3 GLY B C 1
ATOM 982 O O . GLY B 1 3 ? -8.531 -10.75 0.869 1 85.5 3 GLY B O 1
ATOM 983 N N . CYS B 1 4 ? -8.836 -10.359 3.041 1 86.5 4 CYS B N 1
ATOM 984 C CA . CYS B 1 4 ? -10.281 -10.227 2.848 1 86.5 4 CYS B CA 1
ATOM 985 C C . CYS B 1 4 ? -10.664 -8.766 2.619 1 86.5 4 CYS B C 1
ATOM 987 O O . CYS B 1 4 ? -11.367 -8.453 1.661 1 86.5 4 CYS B O 1
ATOM 989 N N . SER B 1 5 ? -10.273 -7.875 3.488 1 92.25 5 SER B N 1
ATOM 990 C CA . SER B 1 5 ? -10.586 -6.453 3.379 1 92.25 5 SER B CA 1
ATOM 991 C C . SER B 1 5 ? -9.32 -5.629 3.162 1 92.25 5 SER B C 1
ATOM 993 O O . SER B 1 5 ? -8.43 -5.605 4.02 1 92.25 5 SER B O 1
ATOM 995 N N . LEU B 1 6 ? -9.297 -4.973 2.035 1 95.56 6 LEU B N 1
ATOM 996 C CA . LEU B 1 6 ? -8.141 -4.152 1.692 1 95.56 6 LEU B CA 1
ATOM 997 C C . LEU B 1 6 ? -7.863 -3.119 2.779 1 95.56 6 LEU B C 1
ATOM 999 O O . LEU B 1 6 ? -6.758 -3.064 3.322 1 95.56 6 LEU B O 1
ATOM 1003 N N . GLU B 1 7 ? -8.898 -2.299 3.094 1 94.75 7 GLU B N 1
ATOM 1004 C CA . GLU B 1 7 ? -8.734 -1.223 4.066 1 94.75 7 GLU B CA 1
ATOM 1005 C C . GLU B 1 7 ? -8.312 -1.768 5.43 1 94.75 7 GLU B C 1
ATOM 1007 O O . GLU B 1 7 ? -7.473 -1.176 6.105 1 94.75 7 GLU B O 1
ATOM 1012 N N . GLN B 1 8 ? -8.922 -2.879 5.844 1 95.06 8 GLN B N 1
ATOM 1013 C CA . GLN B 1 8 ? -8.602 -3.459 7.145 1 95.06 8 GLN B CA 1
ATOM 1014 C C . GLN B 1 8 ? -7.168 -3.98 7.18 1 95.06 8 GLN B C 1
ATOM 1016 O O . GLN B 1 8 ? -6.461 -3.803 8.172 1 95.06 8 GLN B O 1
ATOM 1021 N N . ASP B 1 9 ? -6.762 -4.57 6.117 1 97.44 9 ASP B N 1
ATOM 1022 C CA . ASP B 1 9 ? -5.414 -5.121 6.051 1 97.44 9 ASP B CA 1
ATOM 1023 C C . ASP B 1 9 ? -4.363 -4.012 6.07 1 97.44 9 ASP B C 1
ATOM 1025 O O . ASP B 1 9 ? -3.312 -4.152 6.695 1 97.44 9 ASP B O 1
ATOM 1029 N N . LEU B 1 10 ? -4.668 -2.938 5.449 1 97.62 10 LEU B N 1
ATOM 1030 C CA . LEU B 1 10 ? -3.682 -1.872 5.309 1 97.62 10 LEU B CA 1
ATOM 1031 C C . LEU B 1 10 ? -3.514 -1.108 6.617 1 97.62 10 LEU B C 1
ATOM 1033 O O . LEU B 1 10 ? -2.533 -0.384 6.797 1 97.62 10 LEU B O 1
ATOM 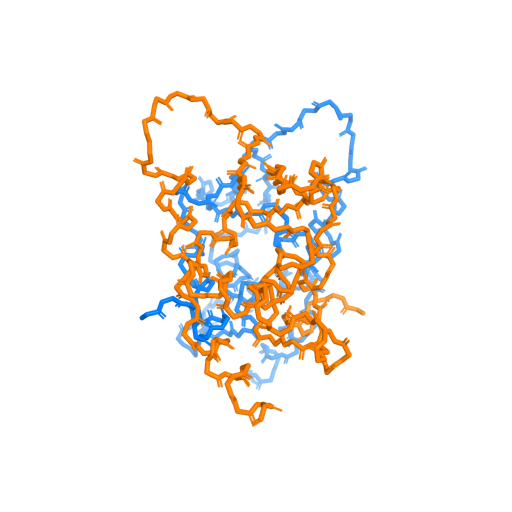1037 N N . LYS B 1 11 ? -4.477 -1.261 7.562 1 96.56 11 LYS B N 1
ATOM 1038 C CA . LYS B 1 11 ? -4.32 -0.659 8.883 1 96.56 11 LYS B CA 1
ATOM 1039 C C . LYS B 1 11 ? -3.041 -1.14 9.562 1 96.56 11 LYS B C 1
ATOM 1041 O O . LYS B 1 11 ? -2.43 -0.404 10.336 1 96.56 11 LYS B O 1
ATOM 1046 N N . LEU B 1 12 ? -2.621 -2.301 9.172 1 96.81 12 LEU B N 1
ATOM 1047 C CA . LEU B 1 12 ? -1.421 -2.906 9.742 1 96.81 12 LEU B CA 1
ATOM 1048 C C . LEU B 1 12 ? -0.188 -2.066 9.43 1 96.81 12 LEU B C 1
ATOM 1050 O O . LEU B 1 12 ? 0.783 -2.074 10.188 1 96.81 12 LEU B O 1
ATOM 1054 N N . LEU B 1 13 ? -0.245 -1.328 8.391 1 98 13 LEU B N 1
ATOM 1055 C CA . LEU B 1 13 ? 0.924 -0.617 7.887 1 98 13 LEU B CA 1
ATOM 1056 C C . LEU B 1 13 ? 1.021 0.775 8.5 1 98 13 LEU B C 1
ATOM 1058 O O . LEU B 1 13 ? 2.078 1.408 8.453 1 98 13 LEU B O 1
ATOM 1062 N N . ILE B 1 14 ? -0.066 1.244 9.055 1 97.56 14 ILE B N 1
ATOM 1063 C CA . ILE B 1 14 ? -0.12 2.621 9.539 1 97.56 14 ILE B CA 1
ATOM 1064 C C . ILE B 1 14 ? 0.869 2.807 10.688 1 97.56 14 ILE B C 1
ATOM 1066 O O . ILE B 1 14 ? 0.775 2.127 11.711 1 97.56 14 ILE B O 1
ATOM 1070 N N . ASN B 1 15 ? 1.806 3.688 10.461 1 98 15 ASN B N 1
ATOM 1071 C CA . ASN B 1 15 ? 2.777 4.07 11.477 1 98 15 ASN B CA 1
ATOM 1072 C C . ASN B 1 15 ? 3.428 2.85 12.117 1 98 15 ASN B C 1
ATOM 1074 O O . ASN B 1 15 ? 3.547 2.775 13.344 1 98 15 ASN B O 1
ATOM 1078 N N . ASN B 1 16 ? 3.719 1.876 11.375 1 97.69 16 ASN B N 1
ATOM 1079 C CA . ASN B 1 16 ? 4.387 0.647 11.789 1 97.69 16 ASN B CA 1
ATOM 1080 C C . ASN B 1 16 ? 5.82 0.584 11.258 1 97.69 16 ASN B C 1
ATOM 1082 O O . ASN B 1 16 ? 6.039 0.47 10.055 1 97.69 16 ASN B O 1
ATOM 1086 N N . SER B 1 17 ? 6.785 0.641 12.102 1 96.81 17 SER B N 1
ATOM 1087 C CA . SER B 1 17 ? 8.188 0.719 11.711 1 96.81 17 SER B CA 1
ATOM 1088 C C . SER B 1 17 ? 8.641 -0.562 11.023 1 96.81 17 SER B C 1
ATOM 1090 O O . SER B 1 17 ? 9.547 -0.534 10.18 1 96.81 17 SER B O 1
ATOM 1092 N N . LYS B 1 18 ? 8.031 -1.67 11.305 1 94.44 18 LYS B N 1
ATOM 1093 C CA . LYS B 1 18 ? 8.391 -2.959 10.727 1 94.44 18 LYS B CA 1
ATOM 1094 C C . LYS B 1 18 ? 8.148 -2.973 9.219 1 94.44 18 LYS B C 1
ATOM 1096 O O . LYS B 1 18 ? 8.914 -3.574 8.461 1 94.44 18 LYS B O 1
ATOM 1101 N N . TYR B 1 19 ? 7.113 -2.297 8.805 1 95.62 19 TYR B N 1
ATOM 1102 C CA . TYR B 1 19 ? 6.676 -2.383 7.418 1 95.62 19 TYR B CA 1
ATOM 1103 C C . TYR B 1 19 ? 6.918 -1.068 6.688 1 95.62 19 TYR B C 1
ATOM 1105 O O . TYR B 1 19 ? 6.355 -0.833 5.617 1 95.62 19 TYR B O 1
ATOM 1113 N N . SER B 1 20 ? 7.652 -0.224 7.277 1 96.56 20 SER B N 1
ATOM 1114 C CA . SER B 1 20 ? 7.836 1.11 6.715 1 96.56 20 SER B CA 1
ATOM 1115 C C . SER B 1 20 ? 9.18 1.233 6.004 1 96.56 20 SER B C 1
ATOM 1117 O O . SER B 1 20 ? 10.094 0.443 6.254 1 96.56 20 SER B O 1
ATOM 1119 N N . ASP B 1 21 ? 9.266 2.109 5.078 1 94.38 21 ASP B N 1
ATOM 1120 C CA . ASP B 1 21 ? 10.531 2.365 4.402 1 94.38 21 ASP B CA 1
ATOM 1121 C C . ASP B 1 21 ? 10.859 3.855 4.395 1 94.38 21 ASP B C 1
ATOM 1123 O O . ASP B 1 21 ? 11.789 4.289 3.711 1 94.38 21 ASP B O 1
ATOM 1127 N N . ILE B 1 22 ? 10.133 4.66 5.148 1 95.69 22 ILE B N 1
ATOM 1128 C CA . ILE B 1 22 ? 10.414 6.086 5.262 1 95.69 22 ILE B CA 1
ATOM 1129 C C . ILE B 1 22 ? 10.008 6.578 6.648 1 95.69 22 ILE B C 1
ATOM 1131 O O . ILE B 1 22 ? 8.992 6.145 7.199 1 95.69 22 ILE B O 1
ATOM 1135 N N . GLU B 1 23 ? 10.805 7.371 7.168 1 97.69 23 GLU B N 1
ATOM 1136 C CA . GLU B 1 23 ? 10.5 8.062 8.422 1 97.69 23 GLU B CA 1
ATOM 1137 C C . GLU B 1 23 ? 10.031 9.484 8.164 1 97.69 23 GLU B C 1
ATOM 1139 O O . GLU B 1 23 ? 10.617 10.211 7.355 1 97.69 23 GLU B O 1
ATOM 1144 N N . ILE B 1 24 ? 9.016 9.867 8.883 1 97.25 24 ILE B N 1
ATOM 1145 C CA . ILE B 1 24 ? 8.43 11.195 8.75 1 97.25 24 ILE B CA 1
ATOM 1146 C C . ILE B 1 24 ? 8.672 12 10.023 1 97.25 24 ILE B C 1
ATOM 1148 O O . ILE B 1 24 ? 8.133 11.672 11.086 1 97.25 24 ILE B O 1
ATOM 1152 N N . ILE B 1 25 ? 9.453 13 9.891 1 97.81 25 ILE B N 1
ATOM 1153 C CA . ILE B 1 25 ? 9.75 13.859 11.031 1 97.81 25 ILE B CA 1
ATOM 1154 C C . ILE B 1 25 ? 8.781 15.031 11.055 1 97.81 25 ILE B C 1
ATOM 1156 O O . ILE B 1 25 ? 8.695 15.797 10.094 1 97.81 25 ILE B O 1
ATOM 1160 N N . CYS B 1 26 ? 8.094 15.172 12.18 1 97.94 26 CYS B N 1
ATOM 1161 C CA . CYS B 1 26 ? 7.047 16.188 12.289 1 97.94 26 CYS B CA 1
ATOM 1162 C C . CYS B 1 26 ? 7.578 17.438 12.961 1 97.94 26 CYS B C 1
ATOM 1164 O O . CYS B 1 26 ? 8.727 17.469 13.414 1 97.94 26 CYS B O 1
ATOM 1166 N N . GLU B 1 27 ? 6.746 18.484 13.016 1 97.19 27 GLU B N 1
ATOM 1167 C CA . GLU B 1 27 ? 7.086 19.766 13.617 1 97.19 27 GLU B CA 1
ATOM 1168 C C . GLU B 1 27 ? 7.473 19.609 15.086 1 97.19 27 GLU B C 1
ATOM 1170 O O . GLU B 1 27 ? 8.367 20.312 15.57 1 97.19 27 GLU B O 1
ATOM 1175 N N . ASP B 1 28 ? 6.848 18.719 15.812 1 97.5 28 ASP B N 1
ATOM 1176 C CA . ASP B 1 28 ? 7.09 18.5 17.234 1 97.5 28 ASP B CA 1
ATOM 1177 C C . ASP B 1 28 ? 8.219 17.484 17.453 1 97.5 28 ASP B C 1
ATOM 1179 O O . ASP B 1 28 ? 8.359 16.922 18.547 1 97.5 28 ASP B O 1
ATOM 1183 N N . GLU B 1 29 ? 8.945 17.109 16.438 1 96.69 29 GLU B N 1
ATOM 1184 C CA . GLU B 1 29 ? 10.148 16.281 16.453 1 96.69 29 GLU B CA 1
ATOM 1185 C C . GLU B 1 29 ? 9.789 14.812 16.656 1 96.69 29 GLU B C 1
ATOM 1187 O O . GLU B 1 29 ? 10.68 13.984 16.891 1 96.69 29 GLU B O 1
ATOM 1192 N N . LYS B 1 30 ? 8.508 14.586 16.609 1 97.94 30 LYS B N 1
ATOM 1193 C CA . LYS B 1 30 ? 8.102 13.188 16.641 1 97.94 30 LYS B CA 1
ATOM 1194 C C . LYS B 1 30 ? 8.312 12.523 15.281 1 97.94 30 LYS B C 1
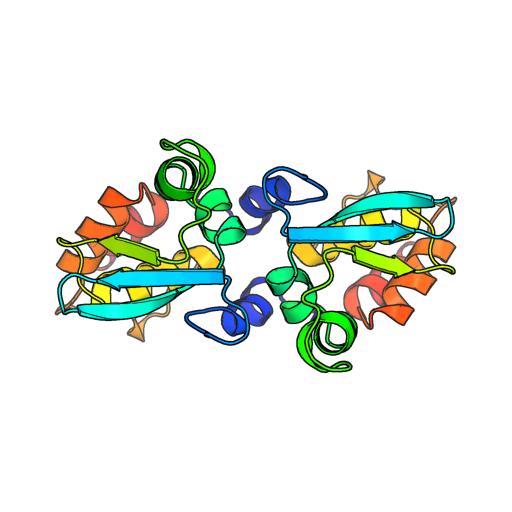ATOM 1196 O O . LYS B 1 30 ? 8.242 13.18 14.242 1 97.94 30 LYS B O 1
ATOM 1201 N N . LYS B 1 31 ? 8.562 11.25 15.453 1 97.75 31 LYS B N 1
ATOM 1202 C CA . LYS B 1 31 ? 8.82 10.461 14.25 1 97.75 31 LYS B CA 1
ATOM 1203 C C . LYS B 1 31 ? 7.664 9.508 13.977 1 97.75 31 LYS B C 1
ATOM 1205 O O . LYS B 1 31 ? 7.188 8.812 14.875 1 97.75 31 LYS B O 1
ATOM 1210 N N . LEU B 1 32 ? 7.195 9.484 12.727 1 98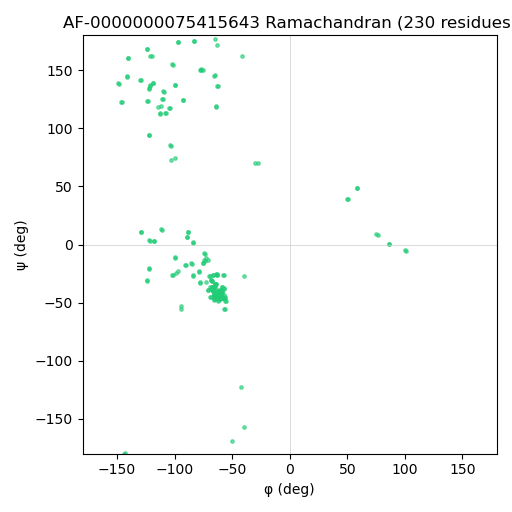.5 32 LEU B N 1
ATOM 1211 C CA . LEU B 1 32 ? 6.199 8.531 12.25 1 98.5 32 LEU B CA 1
ATOM 1212 C C . LEU B 1 32 ? 6.746 7.711 11.086 1 98.5 32 LEU B C 1
ATOM 1214 O O . LEU B 1 32 ? 7.766 8.062 10.5 1 98.5 32 LEU B O 1
ATOM 1218 N N . TYR B 1 33 ? 6.09 6.609 10.828 1 98.31 33 TYR B N 1
ATOM 1219 C CA . TYR B 1 33 ? 6.582 5.645 9.859 1 98.31 33 TYR B CA 1
ATOM 1220 C C . TYR B 1 33 ? 5.555 5.402 8.758 1 98.31 33 TYR B C 1
ATOM 1222 O O . TYR B 1 33 ? 4.355 5.301 9.031 1 98.31 33 TYR B O 1
ATOM 1230 N N . GLY B 1 34 ? 6.008 5.398 7.48 1 97.25 34 GLY B N 1
ATOM 1231 C CA . GLY B 1 34 ? 5.121 5.152 6.355 1 97.25 34 GLY B CA 1
ATOM 1232 C C . GLY B 1 34 ? 5.773 4.352 5.246 1 97.25 34 GLY B C 1
ATOM 1233 O O . GLY B 1 34 ? 6.914 3.906 5.383 1 97.25 34 GLY B O 1
ATOM 1234 N N . CYS B 1 35 ? 5.012 4.125 4.227 1 97.44 35 CYS B N 1
ATOM 1235 C CA . CYS B 1 35 ? 5.492 3.477 3.01 1 97.44 35 CYS B CA 1
ATOM 1236 C C . CYS B 1 35 ? 5.527 4.461 1.847 1 97.44 35 CYS B C 1
ATOM 1238 O O . CYS B 1 35 ? 4.496 5.02 1.47 1 97.44 35 CYS B O 1
ATOM 1240 N N . ARG B 1 36 ? 6.648 4.613 1.211 1 96.12 36 ARG B N 1
ATOM 1241 C CA . ARG B 1 36 ? 6.824 5.586 0.138 1 96.12 36 ARG B CA 1
ATOM 1242 C C . ARG B 1 36 ? 5.789 5.375 -0.965 1 96.12 36 ARG B C 1
ATOM 1244 O O . ARG B 1 36 ? 5.148 6.328 -1.412 1 96.12 36 ARG B O 1
ATOM 1251 N N . ALA B 1 37 ? 5.676 4.148 -1.366 1 96.62 37 ALA B N 1
ATOM 1252 C CA . ALA B 1 37 ? 4.836 3.84 -2.52 1 96.62 37 ALA B CA 1
ATOM 1253 C C . ALA B 1 37 ? 3.379 4.203 -2.25 1 96.62 37 ALA B C 1
ATOM 1255 O O . ALA B 1 37 ? 2.715 4.805 -3.098 1 96.62 37 ALA B O 1
ATOM 1256 N N . ILE B 1 38 ? 2.861 3.842 -1.08 1 98.12 38 ILE B N 1
ATOM 1257 C CA . ILE B 1 38 ? 1.471 4.113 -0.734 1 98.12 38 ILE B CA 1
ATOM 1258 C C . ILE B 1 38 ? 1.255 5.621 -0.616 1 98.12 38 ILE B C 1
ATOM 1260 O O . ILE B 1 38 ? 0.271 6.156 -1.132 1 98.12 38 ILE B O 1
ATOM 1264 N N . LEU B 1 39 ? 2.205 6.293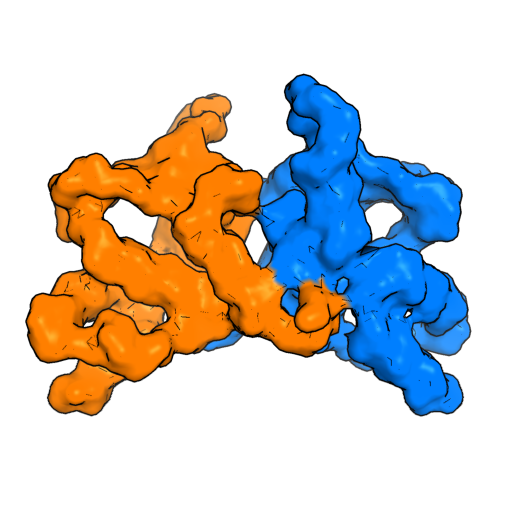 0.017 1 97.5 39 LEU B N 1
ATOM 1265 C CA . LEU B 1 39 ? 2.113 7.742 0.157 1 97.5 39 LEU B CA 1
ATOM 1266 C C . LEU B 1 39 ? 2.053 8.422 -1.209 1 97.5 39 LEU B C 1
ATOM 1268 O O . LEU B 1 39 ? 1.197 9.273 -1.444 1 97.5 39 LEU B O 1
ATOM 1272 N N . ALA B 1 40 ? 2.895 7.969 -2.074 1 96.5 40 ALA B N 1
ATOM 1273 C CA . ALA B 1 40 ? 2.982 8.555 -3.408 1 96.5 40 ALA B CA 1
ATOM 1274 C C . ALA B 1 40 ? 1.725 8.266 -4.219 1 96.5 40 ALA B C 1
ATOM 1276 O O . ALA B 1 40 ? 1.24 9.125 -4.957 1 96.5 40 ALA B O 1
ATOM 1277 N N . ALA B 1 41 ? 1.194 7.113 -4.082 1 97.69 41 ALA B N 1
ATOM 1278 C CA . ALA B 1 41 ? 0.015 6.723 -4.848 1 97.69 41 ALA B CA 1
ATOM 1279 C C . ALA B 1 41 ? -1.206 7.535 -4.43 1 97.69 41 ALA B C 1
ATOM 1281 O O . ALA B 1 41 ? -2.078 7.824 -5.254 1 97.69 41 ALA B O 1
ATOM 1282 N N . ARG B 1 42 ? -1.278 7.93 -3.191 1 97.81 42 ARG B N 1
ATOM 1283 C CA . ARG B 1 42 ? -2.488 8.531 -2.641 1 97.81 42 ARG B CA 1
ATOM 1284 C C . ARG B 1 42 ? -2.377 10.047 -2.602 1 97.81 42 ARG B C 1
ATOM 1286 O O . ARG B 1 42 ? -3.369 10.742 -2.371 1 97.81 42 ARG B O 1
ATOM 1293 N N . SER B 1 43 ? -1.191 10.602 -2.812 1 97.5 43 SER B N 1
ATOM 1294 C CA . SER B 1 43 ? -0.945 12.039 -2.758 1 97.5 43 SER B CA 1
ATOM 1295 C C . SER B 1 43 ? 0.12 12.453 -3.768 1 97.5 43 SER B C 1
ATOM 1297 O O . SER B 1 43 ? 1.275 12.039 -3.668 1 97.5 43 SER B O 1
ATOM 1299 N N . GLU B 1 44 ? -0.192 13.359 -4.668 1 95.56 44 GLU B N 1
ATOM 1300 C CA . GLU B 1 44 ? 0.759 13.859 -5.656 1 95.56 44 GLU B CA 1
ATOM 1301 C C . GLU B 1 44 ? 1.914 14.602 -4.988 1 95.56 44 GLU B C 1
ATOM 1303 O O . GLU B 1 44 ? 3.047 14.562 -5.469 1 95.56 44 GLU B O 1
ATOM 1308 N N . VAL B 1 45 ? 1.65 15.25 -3.949 1 95.38 45 VAL B N 1
ATOM 1309 C CA . VAL B 1 45 ? 2.676 15.961 -3.197 1 95.38 45 VAL B CA 1
ATOM 1310 C C . VAL B 1 45 ? 3.715 14.977 -2.674 1 95.38 45 VAL B C 1
ATOM 1312 O O . VAL B 1 45 ? 4.918 15.172 -2.852 1 95.38 45 VAL B O 1
ATOM 1315 N N . PHE B 1 46 ? 3.258 13.891 -2.07 1 95.94 46 PHE B N 1
ATOM 1316 C CA . PHE B 1 46 ? 4.184 12.859 -1.617 1 95.94 46 PHE B CA 1
ATOM 1317 C C . PHE B 1 46 ? 4.941 12.258 -2.795 1 95.94 46 PHE B C 1
ATOM 1319 O O . PHE B 1 46 ? 6.133 11.961 -2.686 1 95.94 46 PHE B O 1
ATOM 1326 N N . ASP B 1 47 ? 4.223 12.07 -3.873 1 95.44 47 ASP B N 1
ATOM 1327 C CA . ASP B 1 47 ? 4.875 11.516 -5.055 1 95.44 47 ASP B CA 1
ATOM 1328 C C . ASP B 1 47 ? 6.039 12.398 -5.504 1 95.44 47 ASP B C 1
ATOM 1330 O O . ASP B 1 47 ? 7.141 11.898 -5.754 1 95.44 47 ASP B O 1
ATOM 1334 N N . ARG B 1 48 ? 5.836 13.625 -5.562 1 93.88 48 ARG B N 1
ATOM 1335 C CA . ARG B 1 48 ? 6.867 14.578 -5.953 1 93.88 48 ARG B CA 1
ATOM 1336 C C . ARG B 1 48 ? 8.008 14.594 -4.945 1 93.88 48 ARG B C 1
ATOM 1338 O O . ARG B 1 48 ? 9.18 14.523 -5.328 1 93.88 48 ARG B O 1
ATOM 1345 N N . LEU B 1 49 ? 7.75 14.625 -3.648 1 93.19 49 LEU B N 1
ATOM 1346 C CA . LEU B 1 49 ? 8.75 14.742 -2.59 1 93.19 49 LEU B CA 1
ATOM 1347 C C . LEU B 1 49 ? 9.594 13.484 -2.498 1 93.19 49 LEU B C 1
ATOM 1349 O O . LEU B 1 49 ? 10.797 13.555 -2.211 1 93.19 49 LEU B O 1
ATOM 1353 N N . LEU B 1 50 ? 8.992 12.383 -2.834 1 93.44 50 LEU B N 1
ATOM 1354 C CA . LEU B 1 50 ? 9.672 11.125 -2.562 1 93.44 50 LEU B CA 1
ATOM 1355 C C . LEU B 1 50 ? 10.312 10.562 -3.83 1 93.44 50 LEU B C 1
ATOM 1357 O O . LEU B 1 50 ? 11.289 9.812 -3.762 1 93.44 50 LEU B O 1
ATOM 1361 N N . TYR B 1 51 ? 9.727 10.945 -5.016 1 91.12 51 TYR B N 1
ATOM 1362 C CA . TYR B 1 51 ? 10.203 10.266 -6.219 1 91.12 51 TYR B CA 1
ATOM 1363 C C . TYR B 1 51 ? 10.703 11.266 -7.25 1 91.12 51 TYR B C 1
ATOM 1365 O O . TYR B 1 51 ? 11.367 10.898 -8.219 1 91.12 51 TYR B O 1
ATOM 1373 N N . ASN B 1 52 ? 10.242 12.477 -7.418 1 81.69 52 ASN B N 1
ATOM 1374 C CA . ASN B 1 52 ? 10.633 13.406 -8.469 1 81.69 52 ASN B CA 1
ATOM 1375 C C . ASN B 1 52 ? 11.672 14.406 -7.965 1 81.69 52 ASN B C 1
ATOM 1377 O O . ASN B 1 52 ? 12.133 15.266 -8.719 1 81.69 52 ASN B O 1
ATOM 1381 N N . GLY B 1 53 ? 11.797 14.719 -6.672 1 64.06 53 GLY B N 1
ATOM 1382 C CA . GLY B 1 53 ? 12.797 15.68 -6.23 1 64.06 53 GLY B CA 1
ATOM 1383 C C . GLY B 1 53 ? 14.219 15.234 -6.5 1 64.06 53 GLY B C 1
ATOM 1384 O O . GLY B 1 53 ? 14.445 14.133 -7.012 1 64.06 53 GLY B O 1
ATOM 1385 N N . MET B 1 54 ? 15.258 16.344 -6.223 1 50.69 54 MET B N 1
ATOM 1386 C CA . MET B 1 54 ? 16.672 16.219 -6.555 1 50.69 54 MET B CA 1
ATOM 1387 C C . MET B 1 54 ? 17.188 14.812 -6.254 1 50.69 54 MET B C 1
ATOM 1389 O O . MET B 1 54 ? 16.547 14.062 -5.52 1 50.69 54 MET B O 1
ATOM 1393 N N . LYS B 1 55 ? 18.719 14.641 -6.023 1 42.53 55 LYS B N 1
ATOM 1394 C CA . LYS B 1 55 ? 19.734 13.641 -6.289 1 42.53 55 LYS B CA 1
ATOM 1395 C C . LYS B 1 55 ? 19.297 12.258 -5.809 1 42.53 55 LYS B C 1
ATOM 1397 O O . LYS B 1 55 ? 18.375 12.141 -5.004 1 42.53 55 LYS B O 1
ATOM 1402 N N . GLU B 1 56 ? 20.219 11.203 -5.754 1 45.97 56 GLU B N 1
ATOM 1403 C CA . GLU B 1 56 ? 20.75 9.859 -5.531 1 45.97 56 GLU B CA 1
ATOM 1404 C C . GLU B 1 56 ? 20.156 9.234 -4.27 1 45.97 56 GLU B C 1
ATOM 1406 O O . GLU B 1 56 ? 20.375 8.055 -3.996 1 45.97 56 GLU B O 1
ATOM 1411 N N . SER B 1 57 ? 19.719 10.117 -3.223 1 49.88 57 SER B N 1
ATOM 1412 C CA . SER B 1 57 ? 19.797 9.57 -1.874 1 49.88 57 SER B CA 1
ATOM 1413 C C . SER B 1 57 ? 18.422 9.078 -1.4 1 49.88 57 SER B C 1
ATOM 1415 O O . SER B 1 57 ? 17.469 9.852 -1.376 1 49.88 57 SER B O 1
ATOM 1417 N N . TYR B 1 58 ? 17.953 7.957 -1.906 1 60.22 58 TYR B N 1
ATOM 1418 C CA . TYR B 1 58 ? 16.906 7.273 -1.168 1 60.22 58 TYR B CA 1
ATOM 1419 C C . TYR B 1 58 ? 17 7.566 0.324 1 60.22 58 TYR B C 1
ATOM 1421 O O . TYR B 1 58 ? 17.609 6.797 1.076 1 60.22 58 TYR B O 1
ATOM 1429 N N . ASP B 1 59 ? 16.656 8.914 0.688 1 75.81 59 ASP B N 1
ATOM 1430 C CA . ASP B 1 59 ? 16.641 9.297 2.098 1 75.81 59 ASP B CA 1
ATOM 1431 C C . ASP B 1 59 ? 15.602 8.5 2.875 1 75.81 59 ASP B C 1
ATOM 1433 O O . ASP B 1 59 ? 14.508 8.234 2.371 1 75.81 59 ASP B O 1
ATOM 1437 N N . LYS B 1 60 ? 16 8.117 3.906 1 88.19 60 LYS B N 1
ATOM 1438 C CA . LYS B 1 60 ? 15.148 7.305 4.77 1 88.19 60 LYS B CA 1
ATOM 1439 C C . LYS B 1 60 ? 14.242 8.18 5.625 1 88.19 60 LYS B C 1
ATOM 1441 O O . LYS B 1 60 ? 13.438 7.672 6.41 1 88.19 60 LYS B O 1
ATOM 1446 N N . GLN B 1 61 ? 14.398 9.555 5.352 1 94.12 61 GLN B N 1
ATOM 1447 C CA . GLN B 1 61 ? 13.594 10.453 6.176 1 94.12 61 GLN B CA 1
ATOM 1448 C C . GLN B 1 61 ? 13.055 11.625 5.352 1 94.12 61 GLN B C 1
ATOM 1450 O O . GLN B 1 61 ? 13.727 12.102 4.438 1 94.12 61 GLN B O 1
ATOM 1455 N N . ILE B 1 62 ? 11.875 12.016 5.684 1 94.69 62 ILE B N 1
ATOM 1456 C CA . ILE B 1 62 ? 11.289 13.25 5.176 1 94.69 62 ILE B CA 1
ATOM 1457 C C . ILE B 1 62 ? 10.758 14.086 6.336 1 94.69 62 ILE B C 1
ATOM 1459 O O . ILE B 1 62 ? 10.219 13.547 7.305 1 94.69 62 ILE B O 1
ATOM 1463 N N . SER B 1 63 ? 10.93 15.375 6.25 1 95.94 63 SER B N 1
ATOM 1464 C CA . SER B 1 63 ? 10.562 16.25 7.363 1 95.94 63 SER B CA 1
ATOM 1465 C C . SER B 1 63 ? 9.484 17.234 6.953 1 95.94 63 SER B C 1
ATOM 1467 O O . SER B 1 63 ? 9.523 17.797 5.852 1 95.94 63 SER B O 1
ATOM 1469 N N . PHE B 1 64 ? 8.578 17.406 7.863 1 97.06 64 PHE B N 1
ATOM 1470 C CA . PHE B 1 64 ? 7.559 18.438 7.742 1 97.06 64 PHE B CA 1
ATOM 1471 C C . PHE B 1 64 ? 7.602 19.391 8.938 1 97.06 64 PHE B C 1
ATOM 1473 O O . PHE B 1 64 ? 6.895 19.172 9.922 1 97.06 64 PHE B O 1
ATOM 1480 N N . PRO B 1 65 ? 8.297 20.469 8.812 1 95.75 65 PRO B N 1
ATOM 1481 C CA . PRO B 1 65 ? 8.547 21.344 9.945 1 95.75 65 PRO B CA 1
ATOM 1482 C C . PRO B 1 65 ? 7.32 22.172 10.336 1 95.75 65 PRO B C 1
ATOM 1484 O O . PRO B 1 65 ? 7.309 22.797 11.398 1 95.75 65 PRO B O 1
ATOM 1487 N N . LYS B 1 66 ? 6.285 22.141 9.578 1 95.69 66 LYS B N 1
ATOM 1488 C CA . LYS B 1 66 ? 5.129 22.984 9.867 1 95.69 66 LYS B CA 1
ATOM 1489 C C . LYS B 1 66 ? 3.889 22.141 10.148 1 95.69 66 LYS B C 1
ATOM 1491 O O . LYS B 1 66 ? 2.785 22.672 10.281 1 95.69 66 LYS B O 1
ATOM 1496 N N . ILE B 1 67 ? 4.039 20.875 10.156 1 96.56 67 ILE B N 1
ATOM 1497 C CA . ILE B 1 67 ? 2.916 19.984 10.43 1 96.56 67 ILE B CA 1
ATOM 1498 C C . ILE B 1 67 ? 3.252 19.078 11.609 1 96.56 67 ILE B C 1
ATOM 1500 O O . ILE B 1 67 ? 4.254 18.359 11.578 1 96.56 67 ILE B O 1
ATOM 1504 N N . ASN B 1 68 ? 2.426 19.109 12.609 1 96.31 68 ASN B N 1
ATOM 1505 C CA . ASN B 1 68 ? 2.727 18.328 13.797 1 96.31 68 ASN B CA 1
ATOM 1506 C C . ASN B 1 68 ? 2.279 16.875 13.633 1 96.31 68 ASN B C 1
ATOM 1508 O O . ASN B 1 68 ? 1.657 16.516 12.633 1 96.31 68 ASN B O 1
ATOM 1512 N N . SER B 1 69 ? 2.605 16.031 14.656 1 97.31 69 SER B N 1
ATOM 1513 C CA . SER B 1 69 ? 2.381 14.586 14.555 1 97.31 69 SER B CA 1
ATOM 1514 C C . SER B 1 69 ? 0.891 14.258 14.586 1 97.31 69 SER B C 1
ATOM 1516 O O . SER B 1 69 ? 0.454 13.289 13.969 1 97.31 69 SER B O 1
ATOM 1518 N N . ILE B 1 70 ? 0.102 15.062 15.188 1 95.06 70 ILE B N 1
ATOM 1519 C CA . ILE B 1 70 ? -1.338 14.844 15.25 1 95.06 70 ILE B CA 1
ATOM 1520 C C . ILE B 1 70 ? -1.938 14.914 13.852 1 95.06 70 ILE B C 1
ATOM 1522 O O . ILE B 1 70 ? -2.697 14.031 13.445 1 95.06 70 ILE B O 1
ATOM 1526 N N . GLY B 1 71 ? -1.529 15.945 13.125 1 96.31 71 GLY B N 1
ATOM 1527 C CA . GLY B 1 71 ? -2.006 16.094 11.766 1 96.31 71 GLY B CA 1
ATOM 1528 C C . GLY B 1 71 ? -1.548 14.977 10.844 1 96.31 71 GLY B C 1
ATOM 1529 O O . GLY B 1 71 ? -2.35 14.414 10.094 1 96.31 71 GLY B O 1
ATOM 1530 N N . ILE B 1 72 ? -0.28 14.609 10.977 1 98 72 ILE B N 1
ATOM 1531 C CA . ILE B 1 72 ? 0.288 13.609 10.078 1 98 72 ILE B CA 1
ATOM 1532 C C . ILE B 1 72 ? -0.34 12.25 10.367 1 98 72 ILE B C 1
ATOM 1534 O O . ILE B 1 72 ? -0.583 11.461 9.445 1 98 72 ILE B O 1
ATOM 1538 N N . GLU B 1 73 ? -0.603 11.961 11.602 1 97.25 73 GLU B N 1
ATOM 1539 C CA . GLU B 1 73 ? -1.189 10.672 11.961 1 97.25 73 GLU B CA 1
ATOM 1540 C C . GLU B 1 73 ? -2.547 10.484 11.289 1 97.25 73 GLU B C 1
ATOM 1542 O O . GLU B 1 73 ? -2.844 9.398 10.773 1 97.25 73 GLU B O 1
ATOM 1547 N N . VAL B 1 74 ? -3.391 11.484 11.32 1 97.06 74 VAL B N 1
ATOM 1548 C CA . VAL B 1 74 ? -4.711 11.406 10.703 1 97.06 74 VAL B CA 1
ATOM 1549 C C . VAL B 1 74 ? -4.566 11.312 9.18 1 97.06 74 VAL B C 1
ATOM 1551 O O . VAL B 1 74 ? -5.316 10.586 8.531 1 97.06 74 VAL B O 1
ATOM 1554 N N . ILE B 1 75 ? -3.578 12.055 8.625 1 97.81 75 ILE B N 1
ATOM 1555 C CA . ILE B 1 75 ? -3.295 11.984 7.195 1 97.81 75 ILE B CA 1
ATOM 1556 C C . ILE B 1 75 ? -2.938 10.555 6.805 1 97.81 75 ILE B C 1
ATOM 1558 O O . ILE B 1 75 ? -3.445 10.031 5.812 1 97.81 75 ILE B O 1
ATOM 1562 N N . LEU B 1 76 ? -2.055 9.906 7.613 1 98.25 76 LEU B N 1
ATOM 1563 C CA . LEU B 1 76 ? -1.662 8.523 7.344 1 98.25 76 LEU B CA 1
ATOM 1564 C C . LEU B 1 76 ? -2.869 7.594 7.406 1 98.25 76 LEU B C 1
ATOM 1566 O O . LEU B 1 76 ? -3.025 6.719 6.551 1 98.25 76 LEU B O 1
ATOM 1570 N N . GLU B 1 77 ? -3.699 7.816 8.383 1 97.69 77 GLU B N 1
ATOM 1571 C CA . GLU B 1 77 ? -4.902 7 8.508 1 97.69 77 GLU B CA 1
ATOM 1572 C C . GLU B 1 77 ? -5.75 7.074 7.238 1 97.69 77 GLU B C 1
ATOM 1574 O O . GLU B 1 77 ? -6.184 6.043 6.715 1 97.69 77 GLU B O 1
ATOM 1579 N N . TYR B 1 78 ? -5.934 8.266 6.75 1 97.88 78 TYR B N 1
ATOM 1580 C CA . TYR B 1 78 ? -6.746 8.461 5.555 1 97.88 78 TYR B CA 1
ATOM 1581 C C . TYR B 1 78 ? -6.059 7.875 4.328 1 97.88 78 TYR B C 1
ATOM 1583 O O . TYR B 1 78 ? -6.695 7.203 3.514 1 97.88 78 TYR B O 1
ATOM 1591 N N . ILE B 1 79 ? -4.816 8.141 4.199 1 98.19 79 ILE B N 1
ATOM 1592 C CA . ILE B 1 79 ? -4.059 7.711 3.031 1 98.19 79 ILE B CA 1
ATOM 1593 C C . ILE B 1 79 ? -4.078 6.188 2.941 1 98.19 79 ILE B C 1
ATOM 1595 O O . ILE B 1 79 ? -4.25 5.625 1.856 1 98.19 79 ILE B O 1
ATOM 1599 N N . TYR B 1 80 ? -3.975 5.504 4.039 1 97.69 80 TYR B N 1
ATOM 1600 C CA . TYR B 1 80 ? -3.822 4.051 4.016 1 97.69 80 TYR B CA 1
ATOM 1601 C C . TYR B 1 80 ? -5.176 3.365 3.898 1 97.69 80 TYR B C 1
ATOM 1603 O O . TYR B 1 80 ? -5.277 2.268 3.344 1 97.69 80 TYR B O 1
ATOM 1611 N N . THR B 1 81 ? -6.219 4.02 4.371 1 96.12 81 THR B N 1
ATOM 1612 C CA . THR B 1 81 ? -7.453 3.25 4.477 1 96.12 81 THR B CA 1
ATOM 1613 C C . THR B 1 81 ? -8.57 3.902 3.662 1 96.12 81 THR B C 1
ATOM 1615 O O . THR B 1 81 ? -9.578 3.268 3.365 1 96.12 81 THR B O 1
ATOM 1618 N N . GLY B 1 82 ? -8.438 5.145 3.369 1 95.12 82 GLY B N 1
ATOM 1619 C CA . GLY B 1 82 ? -9.484 5.879 2.672 1 95.12 82 GLY B CA 1
ATOM 1620 C C . GLY B 1 82 ? -10.539 6.445 3.604 1 95.12 82 GLY B C 1
ATOM 1621 O O . GLY B 1 82 ? -11.469 7.129 3.16 1 95.12 82 GLY B O 1
ATOM 1622 N N . PHE B 1 83 ? -10.344 6.195 4.91 1 92.31 83 PHE B N 1
ATOM 1623 C CA . PHE B 1 83 ? -11.305 6.656 5.902 1 92.31 83 PHE B CA 1
ATOM 1624 C C . PHE B 1 83 ? -10.594 7.172 7.148 1 92.31 83 PHE B C 1
ATOM 1626 O O . PHE B 1 83 ? -9.398 6.949 7.324 1 92.31 83 PHE B O 1
ATOM 1633 N N . ILE B 1 84 ? -11.336 7.953 7.875 1 92.62 84 ILE B N 1
ATOM 1634 C CA . ILE B 1 84 ? -10.844 8.367 9.188 1 92.62 84 ILE B CA 1
ATOM 1635 C C . ILE B 1 84 ? -11.828 7.93 10.266 1 92.62 84 ILE B C 1
ATOM 1637 O O . ILE B 1 84 ? -13.047 8.008 10.078 1 92.62 84 ILE B O 1
ATOM 1641 N N . LYS B 1 85 ? -11.305 7.441 11.305 1 90.94 85 LYS B N 1
ATOM 1642 C CA . LYS B 1 85 ? -12.148 7.105 12.445 1 90.94 85 LYS B CA 1
ATOM 1643 C C . LYS B 1 85 ? -12.773 8.359 13.055 1 90.94 85 LYS B C 1
ATOM 1645 O O . LYS B 1 85 ? -12.133 9.414 13.109 1 90.94 85 LYS B O 1
ATOM 1650 N N . GLU B 1 86 ? -13.914 8.18 13.5 1 84.06 86 GLU B N 1
ATOM 1651 C CA . GLU B 1 86 ? -14.617 9.297 14.117 1 84.06 86 GLU B CA 1
ATOM 1652 C C . GLU B 1 86 ? -13.812 9.875 15.281 1 84.06 86 GLU B C 1
ATOM 1654 O O . GLU B 1 86 ? -13.781 11.094 15.477 1 84.06 86 GLU B O 1
ATOM 1659 N N . GLU B 1 87 ? -13.195 8.992 15.977 1 90.69 87 GLU B N 1
ATOM 1660 C CA . GLU B 1 87 ? -12.484 9.414 17.172 1 90.69 87 GLU B CA 1
ATOM 1661 C C . GLU B 1 87 ? -11.188 10.141 16.828 1 90.69 87 GLU B C 1
ATOM 1663 O O . GLU B 1 87 ? -10.594 10.812 17.672 1 90.69 87 GLU B O 1
ATOM 1668 N N . SER B 1 88 ? -10.836 10 15.602 1 92.38 88 SER B N 1
ATOM 1669 C CA . SER B 1 88 ? -9.57 10.594 15.18 1 92.38 88 SER B CA 1
ATOM 1670 C C . SER B 1 88 ? -9.719 12.094 14.953 1 92.38 88 SER B C 1
ATOM 1672 O O . SER B 1 88 ? -8.734 12.828 15 1 92.38 88 SER B O 1
ATOM 1674 N N . LEU B 1 89 ? -10.922 12.539 14.695 1 91.25 89 LEU B N 1
ATOM 1675 C CA . LEU B 1 89 ? -11.203 13.953 14.5 1 91.25 89 LEU B CA 1
ATOM 1676 C C . LEU B 1 89 ? -11.883 14.555 15.727 1 91.25 89 LEU B C 1
ATOM 1678 O O . LEU B 1 89 ? -12.945 14.086 16.141 1 91.25 89 LEU B O 1
ATOM 1682 N N . THR B 1 90 ? -11.25 15.461 16.312 1 90.56 90 THR B N 1
ATOM 1683 C CA . THR B 1 90 ? -11.805 16.172 17.453 1 90.56 90 THR B CA 1
ATOM 1684 C C . THR B 1 90 ? -11.812 17.688 17.203 1 90.56 90 THR B C 1
ATOM 1686 O O . THR B 1 90 ? -11.156 18.172 16.281 1 90.56 90 THR B O 1
ATOM 1689 N N . LYS B 1 91 ? -12.508 18.375 18.078 1 90.12 91 LYS B N 1
ATOM 1690 C CA . LYS B 1 91 ? -12.562 19.828 17.953 1 90.12 91 LYS B CA 1
ATOM 1691 C C . LYS B 1 91 ? -11.18 20.453 18.141 1 90.12 91 LYS B C 1
ATOM 1693 O O . LYS B 1 91 ? -10.867 21.484 17.531 1 90.12 91 LYS B O 1
ATOM 1698 N N . ASP B 1 92 ? -10.359 19.781 18.828 1 91.94 92 ASP B N 1
ATOM 1699 C CA . ASP B 1 92 ? -9.062 20.344 19.203 1 91.94 92 ASP B CA 1
ATOM 1700 C C . ASP B 1 92 ? -8.031 20.125 18.094 1 91.94 92 ASP B C 1
ATOM 1702 O O . ASP B 1 92 ? -6.992 20.797 18.078 1 91.94 92 ASP B O 1
ATOM 1706 N N . ASN B 1 93 ? -8.312 19.219 17.156 1 94.12 93 ASN B N 1
ATOM 1707 C CA . ASN B 1 93 ? -7.281 18.938 16.156 1 94.12 93 ASN B CA 1
ATOM 1708 C C . ASN B 1 93 ? -7.781 19.219 14.742 1 94.12 93 ASN B C 1
ATOM 1710 O O . ASN B 1 93 ? -7.039 19.031 13.781 1 94.12 93 ASN B O 1
ATOM 1714 N N . MET B 1 94 ? -8.945 19.703 14.555 1 94.06 94 MET B N 1
ATOM 1715 C CA . MET B 1 94 ? -9.586 19.859 13.25 1 94.06 94 MET B CA 1
ATOM 1716 C C . MET B 1 94 ? -8.805 20.828 12.375 1 94.06 94 MET B C 1
ATOM 1718 O O . MET B 1 94 ? -8.664 20.609 11.172 1 94.06 94 MET B O 1
ATOM 1722 N N . ILE B 1 95 ? -8.344 21.844 12.945 1 93.94 95 ILE B N 1
ATOM 1723 C CA . ILE B 1 95 ? -7.621 22.859 12.188 1 93.94 95 ILE B CA 1
ATOM 1724 C C . ILE B 1 95 ? -6.32 22.266 11.641 1 93.94 95 ILE B C 1
ATOM 1726 O O . ILE B 1 95 ? -6.008 22.422 10.461 1 93.94 95 ILE B O 1
ATOM 1730 N N . GLU B 1 96 ? -5.594 21.578 12.516 1 94.69 96 GLU B N 1
ATOM 1731 C CA . GLU B 1 96 ? -4.34 20.953 12.109 1 94.69 96 GLU B CA 1
ATOM 1732 C C . GLU B 1 96 ? -4.566 19.953 10.977 1 94.69 96 GLU B C 1
ATOM 1734 O O . GLU B 1 96 ? -3.797 19.906 10.016 1 94.69 96 GLU B O 1
ATOM 1739 N N . ILE B 1 97 ? -5.602 19.25 11.078 1 96.38 97 ILE B N 1
ATOM 1740 C CA . ILE B 1 97 ? -5.914 18.219 10.094 1 96.38 97 ILE B CA 1
ATOM 1741 C C . ILE B 1 97 ? -6.328 18.875 8.781 1 96.38 97 ILE B C 1
ATOM 1743 O O . ILE B 1 97 ? -5.934 18.422 7.699 1 96.38 97 ILE B O 1
ATOM 1747 N N . PHE B 1 98 ? -7.066 19.938 8.922 1 96.12 98 PHE B N 1
ATOM 1748 C CA . PHE B 1 98 ? -7.496 20.672 7.734 1 96.12 98 PHE B CA 1
ATOM 1749 C C . PHE B 1 98 ? -6.297 21.188 6.953 1 96.12 98 PHE B C 1
ATOM 1751 O O . PHE B 1 98 ? -6.207 20.984 5.738 1 96.12 98 PHE B O 1
ATOM 1758 N N . TYR B 1 99 ? -5.398 21.766 7.656 1 95.5 99 TYR B N 1
ATOM 1759 C CA . TYR B 1 99 ? -4.215 22.328 7.016 1 95.5 99 TYR B CA 1
ATOM 1760 C C . TYR B 1 99 ? -3.357 21.219 6.398 1 95.5 99 TYR B C 1
ATOM 1762 O O . TYR B 1 99 ? -2.846 21.375 5.289 1 95.5 99 TYR B O 1
ATOM 1770 N N . ALA B 1 100 ? -3.164 20.188 7.102 1 97.12 100 ALA B N 1
ATOM 1771 C CA . ALA B 1 100 ? -2.385 19.062 6.586 1 97.12 100 ALA B CA 1
ATOM 1772 C C . ALA B 1 100 ? -3.039 18.469 5.344 1 97.12 100 ALA B C 1
ATOM 1774 O O . ALA B 1 100 ? -2.359 18.172 4.352 1 97.12 100 ALA B O 1
ATOM 1775 N N . ALA B 1 101 ? -4.332 18.281 5.406 1 97 101 ALA B N 1
ATOM 1776 C CA . ALA B 1 101 ? -5.07 17.734 4.266 1 97 101 ALA B CA 1
ATOM 1777 C C . ALA B 1 101 ? -4.926 18.641 3.047 1 97 101 ALA B C 1
ATOM 1779 O O . ALA B 1 101 ? -4.785 18.156 1.921 1 97 101 ALA B O 1
ATOM 1780 N N . ASP B 1 102 ? -5.012 19.922 3.316 1 96.56 102 ASP B N 1
ATOM 1781 C CA . ASP B 1 102 ? -4.824 20.891 2.238 1 96.56 102 ASP B CA 1
ATOM 1782 C C . ASP B 1 102 ? -3.412 20.812 1.666 1 96.56 102 ASP B C 1
ATOM 1784 O O . ASP B 1 102 ? -3.229 20.812 0.447 1 96.56 102 ASP B O 1
ATOM 1788 N N . TYR B 1 103 ? -2.467 20.719 2.492 1 96.75 103 TYR B N 1
ATOM 1789 C CA . TYR B 1 103 ? -1.068 20.641 2.09 1 96.75 103 TYR B CA 1
ATOM 1790 C C . TYR B 1 103 ? -0.824 19.422 1.201 1 96.75 103 TYR B C 1
ATOM 1792 O O . TYR B 1 103 ? -0.183 19.531 0.153 1 96.75 103 TYR B O 1
ATOM 1800 N N . PHE B 1 104 ? -1.342 18.328 1.58 1 97.38 104 PHE B N 1
ATOM 1801 C CA . PHE B 1 104 ? -1.083 17.094 0.854 1 97.38 104 PHE B CA 1
ATOM 1802 C C . PHE B 1 104 ? -2.107 16.891 -0.256 1 97.38 104 PHE B C 1
ATOM 1804 O O . PHE B 1 104 ? -2.158 15.828 -0.876 1 97.38 104 PHE B O 1
ATOM 1811 N N . G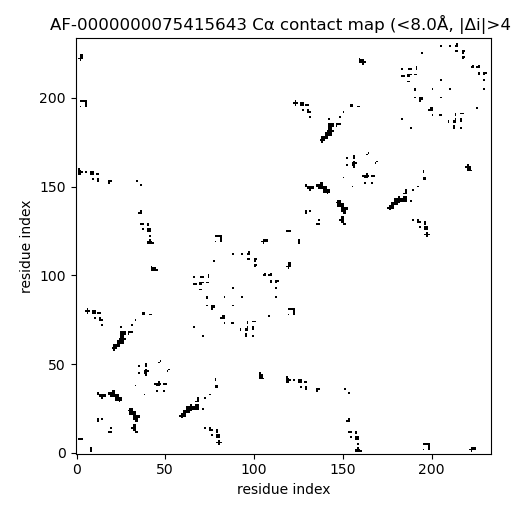LN B 1 105 ? -2.92 17.875 -0.454 1 96.62 105 GLN B N 1
ATOM 1812 C CA . GLN B 1 105 ? -3.893 17.891 -1.542 1 96.62 105 GLN B CA 1
ATOM 1813 C C . GLN B 1 105 ? -4.84 16.703 -1.463 1 96.62 105 GLN B C 1
ATOM 1815 O O . GLN B 1 105 ? -5.059 16.016 -2.459 1 96.62 105 GLN B O 1
ATOM 1820 N N . LEU B 1 106 ? -5.379 16.484 -0.273 1 97.19 106 LEU B N 1
ATOM 1821 C CA . LEU B 1 106 ? -6.402 15.477 -0.021 1 97.19 106 LEU B CA 1
ATOM 1822 C C . LEU B 1 106 ? -7.777 16.125 0.12 1 97.19 106 LEU B C 1
ATOM 1824 O O . LEU B 1 106 ? -8.273 16.312 1.235 1 97.19 106 LEU B O 1
ATOM 1828 N N . SER B 1 107 ? -8.359 16.312 -1.02 1 94.94 107 SER B N 1
ATOM 1829 C CA . SER B 1 107 ? -9.555 17.156 -1.101 1 94.94 107 SER B CA 1
ATOM 1830 C C . SER B 1 107 ? -10.719 16.516 -0.352 1 94.94 107 SER B C 1
ATOM 1832 O O . SER B 1 107 ? -11.461 17.203 0.356 1 94.94 107 SER B O 1
ATOM 1834 N N . ASP B 1 108 ? -10.914 15.219 -0.545 1 94.56 108 ASP B N 1
ATOM 1835 C CA . ASP B 1 108 ? -12.039 14.555 0.114 1 94.56 108 ASP B CA 1
ATOM 1836 C C . ASP B 1 108 ? -11.898 14.625 1.633 1 94.56 108 ASP B C 1
ATOM 1838 O O . ASP B 1 108 ? -12.891 14.82 2.342 1 94.56 108 ASP B O 1
ATOM 1842 N N . LEU B 1 109 ? -10.727 14.43 2.053 1 94.69 109 LEU B N 1
ATOM 1843 C CA . LEU B 1 109 ? -10.492 14.531 3.49 1 94.69 109 LEU B CA 1
ATOM 1844 C C . LEU B 1 109 ? -10.727 15.961 3.977 1 94.69 109 LEU B C 1
ATOM 1846 O O . LEU B 1 109 ? -11.344 16.172 5.02 1 94.69 109 LEU B O 1
ATOM 1850 N N . LYS B 1 110 ? -10.227 16.922 3.25 1 94.81 110 LYS B N 1
ATOM 1851 C CA . LYS B 1 110 ? -10.43 18.328 3.586 1 94.81 110 LYS B CA 1
ATOM 1852 C C . LYS B 1 110 ? -11.914 18.672 3.674 1 94.81 110 LYS B C 1
ATOM 1854 O O . LYS B 1 110 ? -12.359 19.312 4.629 1 94.81 110 LYS B O 1
ATOM 1859 N N . ASP B 1 111 ? -12.625 18.156 2.711 1 93.69 111 ASP B N 1
ATOM 1860 C CA . ASP B 1 111 ? -14.062 18.406 2.668 1 93.69 111 ASP B CA 1
ATOM 1861 C C . ASP B 1 111 ? -14.766 17.734 3.844 1 93.69 111 ASP B C 1
ATOM 1863 O O . ASP B 1 111 ? -15.719 18.297 4.402 1 93.69 111 ASP B O 1
ATOM 1867 N N . PHE B 1 112 ? -14.359 16.578 4.156 1 91.31 112 PHE B N 1
ATOM 1868 C CA . PHE B 1 112 ? -14.922 15.844 5.285 1 91.31 112 PHE B CA 1
ATOM 1869 C C . PHE B 1 112 ? -14.734 16.625 6.582 1 91.31 112 PHE B C 1
ATOM 1871 O O . PHE B 1 112 ? -15.672 16.734 7.379 1 91.31 112 PHE B O 1
ATOM 1878 N N . VAL B 1 113 ? -13.594 17.172 6.805 1 92.19 113 VAL B N 1
ATOM 1879 C CA . VAL B 1 113 ? -13.281 17.938 8.016 1 92.19 113 VAL B CA 1
ATOM 1880 C C . VAL B 1 113 ? -14.148 19.188 8.078 1 92.19 113 VAL B C 1
ATOM 1882 O O . VAL B 1 113 ? -14.641 19.562 9.141 1 92.19 113 VAL B O 1
ATOM 1885 N N . LYS B 1 114 ? -14.414 19.844 6.949 1 89.62 114 LYS B N 1
ATOM 1886 C CA . LYS B 1 114 ? -15.219 21.047 6.863 1 89.62 114 LYS B CA 1
ATOM 1887 C C . LYS B 1 114 ? -16.672 20.781 7.254 1 89.62 114 LYS B C 1
ATOM 1889 O O . LYS B 1 114 ? -17.328 21.625 7.859 1 89.62 114 LYS B O 1
ATOM 1894 N N . LYS B 1 115 ? -17.141 19.594 6.922 1 86.31 115 LYS B N 1
ATOM 1895 C CA . LYS B 1 115 ? -18.531 19.25 7.172 1 86.31 115 LYS B CA 1
ATOM 1896 C C . LYS B 1 115 ? -18.766 18.891 8.641 1 86.31 115 LYS B C 1
ATOM 1898 O O . LYS B 1 115 ? -19.875 19 9.148 1 86.31 115 LYS B O 1
ATOM 1903 N N . CYS B 1 116 ? -17.781 18.328 9.266 1 74.19 116 CYS B N 1
ATOM 1904 C CA . CYS B 1 116 ? -17.922 17.938 10.664 1 74.19 116 CYS B CA 1
ATOM 1905 C C . CYS B 1 116 ? -17.922 19.172 11.57 1 74.19 116 CYS B C 1
ATOM 1907 O O . CYS B 1 116 ? -18.328 19.094 12.727 1 74.19 116 CYS B O 1
ATOM 1909 N N . HIS B 1 117 ? -17.578 20.312 11.086 1 63.25 117 HIS B N 1
ATOM 1910 C CA . HIS B 1 117 ? -17.719 21.516 11.883 1 63.25 117 HIS B CA 1
ATOM 1911 C C . HIS B 1 117 ? -19.094 22.141 11.719 1 63.25 117 HIS B C 1
ATOM 1913 O O . HIS B 1 117 ? -19.688 22.062 10.641 1 63.25 117 HIS B O 1
#

Organism: Rhizophagus irregularis (strain DAOM 181602 / DAOM 197198 / MUCL 43194) (NCBI:txid747089)

Radius of gyration: 18.5 Å; Cα contacts (8 Å, |Δi|>4): 415; chains: 2; bounding box: 39×46×39 Å

Secondary structure (DSSP, 8-state):
-TTS-HHHHHGGGTT-GGG-SEEEE-TTS-EEEE-HHHHHHH-HHHHIIIIISSSS---SEEE-TTS-HHHHHHHHHHHHHS---GGG--TTTHHHHHHHHHHTT-HHHHHHHHHH-/-TTS-HHHHHGGGTT-GGG-SEEEE-TTS-EEEE-HHHHHHH-HHHHIIIIISSSS---SEEE-TTS-HHHHHHHHHHHHHS---GGG--TTTHHHHHHHHHHTT-HHHHHHHHHH-

Sequence (234 aa):
MRGCSLEQDLKLLINNSKYSDIEIICEDEKKLYGCRAILAARSEVFDRLLYNGMKESYDKQISFPKINSIGIEVILEYIYTGFIKEESLTKDNMIEIFYAADYFQLSDLKDFVKKCHMRGCSLEQDLKLLINNSKYSDIEIICEDEKKLYGCRAILAARSEVFDRLLYNGMKESYDKQISFPKINSIGIEVILEYIYTGFIKEESLTKDNMIEIFYAADYFQLSDLKDFVKKCH

Solvent-accessible surface area (backbone atoms only — not comparable to full-atom values): 12707 Å² total; per-residue (Å²): 126,50,42,68,47,55,45,68,24,35,54,66,42,56,63,22,70,89,50,32,67,30,33,39,34,21,43,76,71,40,76,44,26,33,41,62,48,61,45,25,38,29,13,65,53,44,28,40,70,73,69,68,50,91,89,83,71,88,59,55,60,47,76,36,78,87,42,40,54,72,25,49,52,53,49,46,42,28,59,54,44,61,47,72,58,71,85,74,60,43,88,88,46,44,64,51,35,38,52,45,25,56,69,42,54,23,60,60,58,31,52,51,56,60,64,75,99,128,50,43,69,46,53,45,68,24,34,55,67,44,56,61,22,70,90,51,31,69,31,34,39,35,22,43,75,70,41,77,44,27,34,41,61,47,61,45,27,38,30,13,66,52,45,28,39,70,75,69,66,51,85,83,91,64,86,59,55,60,48,78,37,76,87,42,41,54,71,25,50,53,53,50,46,43,29,61,55,44,61,47,73,59,71,85,72,60,43,92,89,46,44,64,52,36,37,51,46,25,55,69,42,52,23,60,60,59,32,52,51,55,60,63,76,98

Nearest PDB structures (foldseek):
  4e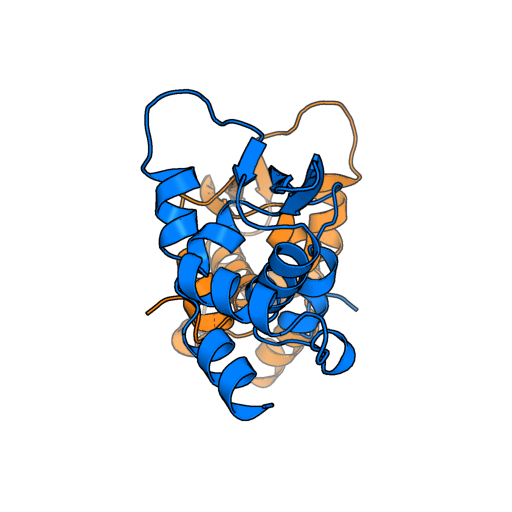oz-assembly2_A  TM=8.680E-01  e=1.332E-07  Homo sapiens
  8h3f-assembly1_M  TM=8.437E-01  e=1.059E-06  Homo sapiens
  6w68-assembly1_A-2  TM=7.911E-01  e=4.782E-06  Homo sapiens
  6w69-assembly1_A-2  TM=7.924E-01  e=5.774E-06  Homo sapiens
  7x4x-assembly2_C  TM=7.944E-01  e=6.546E-06  Homo sapiens

Foldseek 3Di:
DPDPDQLVNLVCFQQDQVNFQAWEQELVRDIGGHHLVLLVVQFVVSVCVQPVDDDDDNDRYDYDNPAGPLQVSQVSSCSRRVDGDPVSDDPVCLVSVLVSCVVRVVVVSNVVSVVVD/DPDPAQLVNLVCFQQDQVNFQAWEQELVRDIGGHHLVLLVVQFVVSVCVQPVDDDDDNDRYDYDNPAGPLQVSQVSSCSRRVDGDPVSDDPVCLVSVLVSCVVRVVVVSNVVSVVVD

InterPro domains:
  IPR000210 BTB/POZ domain [PF00651] (13-113)
  IPR000210 BTB/POZ domain [PS50097] (20-88)
  IPR000210 BTB/POZ domain [SM00225] (20-117)
  IPR011333 SKP1/BTB/POZ domain superfamily [G3DSA:3.30.710.10] (3-116)
  IPR011333 SKP1/BTB/POZ domain superfamily [SSF54695] (5-113)